Protein AF-A0A528TUM9-F1 (afdb_monomer_lite)

Secondary structure (DSSP, 8-state):
---B---HHHHHHTT-SSSTTPPPS-SEEEEE-TTSSEEEEE-THHHHHHHHTT--HHHHHHHHHHHH--SS-TT-SSSSHHHHHTTT--HHHHHHHHHHHTT-SSGGGTSSHHHH-HHHHHHHH---HHHHH-TT--HHHHTT--HHHHHHHHHHHH--SSSTT-SS--GGGGGGG--SS--TTT------HHHHHHHHHHHGGG-SS-B--EEEPPTT--HHHHHHHHHHHHHTT-S--EEE-

pLDDT: mean 93.59, std 4.79, range [74.0, 98.56]

Radius of gyration: 22.4 Å; chains: 1; bounding box: 52×37×65 Å

Sequence (245 aa):
ATVIAPTGTIGLVMDCDTTGIEPDFALVKFKKLAGGGYFKIINRAVPEALRTLGYSESQIAEIEAYAVGHGNLNQAPGINPSSLKAKGFTDEKIAALNAALKSAFDIKFVFNQWTLGADWVKETLGFTDEQLSDFSFEMLPALGFSKKDIDAANIHVCGAMTLEGAPFLKAEHLPVFDCASPCGKIGKRSLSIQSHILMMAAAQPFISGAISKTINMPNEATVEDAKNAYMLSWKLALKANALYR

Structure (mmCIF, N/CA/C/O backbone):
data_AF-A0A528TUM9-F1
#
_entry.id   AF-A0A528TUM9-F1
#
loop_
_atom_site.group_PDB
_atom_site.id
_atom_site.type_symbol
_atom_site.label_atom_id
_atom_site.label_alt_id
_atom_site.label_comp_id
_atom_site.label_asym_id
_atom_site.label_entity_id
_atom_site.label_seq_id
_atom_site.pdbx_PDB_ins_code
_atom_site.Cartn_x
_atom_site.Cartn_y
_atom_site.Cartn_z
_atom_site.occupancy
_atom_site.B_iso_or_equiv
_atom_site.auth_seq_id
_atom_site.auth_comp_id
_atom_site.auth_asym_id
_atom_site.auth_atom_id
_atom_site.pdbx_PDB_model_num
ATOM 1 N N . ALA A 1 1 ? 15.005 13.896 -32.820 1.00 82.81 1 ALA A N 1
ATOM 2 C CA . ALA A 1 1 ? 15.436 12.897 -31.822 1.00 82.81 1 ALA A CA 1
ATOM 3 C C . ALA A 1 1 ? 14.267 12.598 -30.882 1.00 82.81 1 ALA A C 1
ATOM 5 O O . ALA A 1 1 ? 13.603 13.534 -30.464 1.00 82.81 1 ALA A O 1
ATOM 6 N N . THR A 1 2 ? 13.984 11.327 -30.599 1.00 94.56 2 THR A N 1
ATOM 7 C CA . THR A 1 2 ? 13.023 10.831 -29.595 1.00 94.56 2 THR A CA 1
ATOM 8 C C . THR A 1 2 ? 13.687 10.627 -28.227 1.00 94.56 2 THR A C 1
ATOM 10 O O . THR A 1 2 ? 14.839 10.200 -28.178 1.00 94.56 2 THR A O 1
ATOM 13 N N . VAL A 1 3 ? 12.972 10.912 -27.133 1.00 94.44 3 VAL A N 1
ATOM 14 C CA . VAL A 1 3 ? 13.391 10.714 -25.726 1.00 94.44 3 VAL A CA 1
ATOM 15 C C . VAL A 1 3 ? 12.194 10.251 -24.887 1.00 94.44 3 VAL A C 1
ATOM 17 O O . VAL A 1 3 ? 11.058 10.526 -25.267 1.00 94.44 3 VAL A O 1
ATOM 20 N N . ILE A 1 4 ? 12.436 9.614 -23.736 1.00 94.69 4 ILE A N 1
ATOM 21 C CA . ILE A 1 4 ? 11.416 9.450 -22.682 1.00 94.69 4 ILE A CA 1
ATOM 22 C C . ILE A 1 4 ? 11.779 10.400 -21.543 1.00 94.69 4 ILE A C 1
ATOM 24 O O . ILE A 1 4 ? 12.761 10.176 -20.837 1.00 94.69 4 ILE A O 1
ATOM 28 N N . ALA A 1 5 ? 11.014 11.479 -21.400 1.00 92.38 5 ALA A N 1
ATOM 29 C CA . ALA A 1 5 ? 11.195 12.472 -20.345 1.00 92.38 5 ALA A CA 1
ATOM 30 C C . ALA A 1 5 ? 10.376 12.112 -19.088 1.00 92.38 5 ALA A C 1
ATOM 32 O O . ALA A 1 5 ? 9.415 11.346 -19.195 1.00 92.38 5 ALA A O 1
ATOM 33 N N . PRO A 1 6 ? 10.694 12.690 -17.914 1.00 88.44 6 PRO A N 1
ATOM 34 C CA . PRO A 1 6 ? 9.853 12.553 -16.731 1.00 88.44 6 PRO A CA 1
ATOM 35 C C . PRO A 1 6 ? 8.474 13.158 -16.985 1.00 88.44 6 PRO A C 1
ATOM 37 O O . PRO A 1 6 ? 8.362 14.293 -17.449 1.00 88.44 6 PRO A O 1
ATOM 40 N N . THR A 1 7 ? 7.418 12.431 -16.628 1.00 89.69 7 THR A N 1
ATOM 41 C CA . THR A 1 7 ? 6.035 12.897 -16.800 1.00 89.69 7 THR A CA 1
ATOM 42 C C . THR A 1 7 ? 5.313 13.114 -15.475 1.00 89.69 7 THR A C 1
ATOM 44 O O . THR A 1 7 ? 4.095 13.088 -1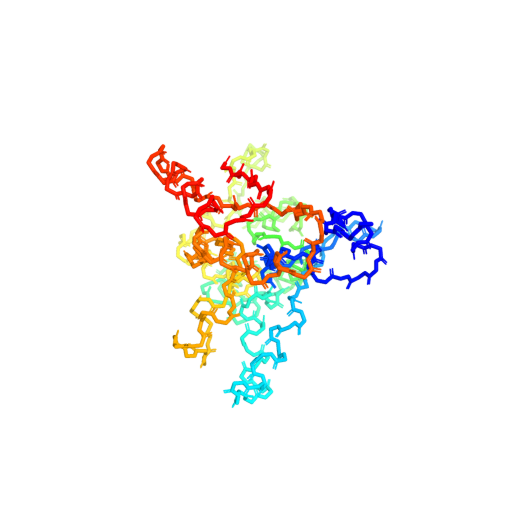5.458 1.00 89.69 7 THR A O 1
ATOM 47 N N . GLY A 1 8 ? 6.018 13.371 -14.367 1.00 83.50 8 GLY A N 1
ATOM 48 C CA . GLY A 1 8 ? 5.413 13.487 -13.027 1.00 83.50 8 GLY A CA 1
ATOM 49 C C . GLY A 1 8 ? 4.145 14.351 -12.978 1.00 83.50 8 GLY A C 1
ATOM 50 O O . GLY A 1 8 ? 3.064 13.854 -12.671 1.00 83.50 8 GLY A O 1
ATOM 51 N N . THR A 1 9 ? 4.251 15.629 -13.352 1.00 82.94 9 THR A N 1
ATOM 52 C CA . THR A 1 9 ? 3.099 16.545 -13.342 1.00 82.94 9 THR A CA 1
ATOM 53 C C . THR A 1 9 ? 2.061 16.194 -14.409 1.00 82.94 9 THR A C 1
ATOM 55 O O . THR A 1 9 ? 0.870 16.200 -14.128 1.00 82.94 9 THR A O 1
ATOM 58 N N . ILE A 1 10 ? 2.489 15.877 -15.636 1.00 87.31 10 ILE A N 1
ATOM 59 C CA . ILE A 1 10 ? 1.563 15.642 -16.758 1.00 87.31 10 ILE A CA 1
ATOM 60 C C . ILE A 1 10 ? 0.803 14.324 -16.584 1.00 87.31 10 ILE A C 1
ATOM 62 O O . ILE A 1 10 ? -0.398 14.292 -16.812 1.00 87.31 10 ILE A O 1
ATOM 66 N N . GLY A 1 11 ? 1.469 13.260 -16.139 1.00 84.31 11 GLY A N 1
ATOM 67 C CA . GLY A 1 11 ? 0.862 11.962 -15.846 1.00 84.31 11 GLY A CA 1
ATOM 68 C C . GLY A 1 11 ? -0.215 12.075 -14.773 1.00 84.31 11 GLY A C 1
ATOM 69 O O . GLY A 1 11 ? -1.290 11.515 -14.945 1.00 84.31 11 GLY A O 1
ATOM 70 N N . LEU A 1 12 ? 0.009 12.896 -13.739 1.00 77.81 12 LEU A N 1
ATOM 71 C CA . LEU A 1 12 ? -1.021 13.209 -12.746 1.00 77.81 12 LEU A CA 1
ATOM 72 C C . LEU A 1 12 ? -2.236 13.916 -13.374 1.00 77.81 12 LEU A C 1
ATOM 74 O O . LEU A 1 12 ? -3.372 13.576 -13.060 1.00 77.81 12 LEU A O 1
ATOM 78 N N . VAL A 1 13 ? -2.010 14.900 -14.254 1.00 83.31 13 VAL A N 1
ATOM 79 C CA . VAL A 1 13 ? -3.094 15.632 -14.943 1.00 83.31 13 VAL A CA 1
ATOM 80 C C . VAL A 1 13 ? -3.870 14.722 -15.902 1.00 83.31 13 VAL A C 1
ATOM 82 O O . VAL A 1 13 ? -5.075 14.892 -16.064 1.00 83.31 13 VAL A O 1
ATOM 85 N N . MET A 1 14 ? -3.190 13.760 -16.524 1.00 88.06 14 MET A N 1
ATOM 86 C CA . MET A 1 14 ? -3.764 12.802 -17.474 1.00 88.06 14 MET A CA 1
ATOM 87 C C . MET A 1 14 ? -4.320 11.535 -16.808 1.00 88.06 14 MET A C 1
ATOM 89 O O . MET A 1 14 ? -4.739 10.628 -17.521 1.00 88.06 14 MET A O 1
ATOM 93 N N . ASP A 1 15 ? -4.322 11.465 -15.472 1.00 81.12 15 ASP A N 1
ATOM 94 C CA . ASP A 1 15 ? -4.779 10.301 -14.695 1.00 81.12 15 ASP A CA 1
ATOM 95 C C . ASP A 1 15 ? -4.062 8.993 -15.094 1.00 81.12 15 ASP A C 1
ATOM 97 O O . ASP A 1 15 ? -4.654 7.917 -15.135 1.00 81.12 15 ASP A O 1
ATOM 101 N N . CYS A 1 16 ? -2.770 9.084 -15.430 1.00 84.00 16 CYS A N 1
ATOM 102 C CA . CYS A 1 16 ? -1.933 7.917 -15.692 1.00 84.00 16 CYS A CA 1
ATOM 103 C C . CYS A 1 16 ? -1.534 7.241 -14.375 1.00 84.00 16 CYS A C 1
ATOM 105 O O . CYS A 1 16 ? -1.087 7.906 -13.438 1.00 84.00 16 CYS A O 1
ATOM 107 N N . ASP A 1 17 ? -1.602 5.908 -14.334 1.00 79.00 17 ASP A N 1
ATOM 108 C CA . ASP A 1 17 ? -1.190 5.138 -13.156 1.00 79.00 17 ASP A CA 1
ATOM 109 C C . ASP A 1 17 ? 0.324 5.221 -12.898 1.00 79.00 17 ASP A C 1
ATOM 111 O O . ASP A 1 17 ? 0.753 5.224 -11.740 1.00 79.00 17 ASP A O 1
ATOM 115 N N . THR A 1 18 ? 1.134 5.334 -13.956 1.00 86.50 18 THR A N 1
ATOM 116 C CA . THR A 1 18 ? 2.598 5.436 -13.884 1.00 86.50 18 THR A CA 1
ATOM 117 C C . THR A 1 18 ? 3.138 6.649 -14.644 1.00 86.50 18 THR A C 1
ATOM 119 O O . THR A 1 18 ? 2.449 7.286 -15.445 1.00 86.50 18 THR A O 1
ATOM 122 N N . THR A 1 19 ? 4.400 6.997 -14.381 1.00 86.19 19 THR A N 1
ATOM 123 C CA . THR A 1 19 ? 5.074 8.157 -14.973 1.00 86.19 19 THR A CA 1
ATOM 124 C C . THR A 1 19 ? 6.146 7.714 -15.971 1.00 86.19 19 THR A C 1
ATOM 126 O O . THR A 1 19 ? 7.239 7.279 -15.620 1.00 86.19 19 THR A O 1
ATOM 129 N N . GLY A 1 20 ? 5.840 7.824 -17.264 1.00 89.06 20 GLY A N 1
ATOM 130 C CA . GLY A 1 20 ? 6.773 7.488 -18.337 1.00 89.06 20 GLY A CA 1
ATOM 131 C C . GLY A 1 20 ? 6.911 5.975 -18.479 1.00 89.06 20 GLY A C 1
ATOM 132 O O . GLY A 1 20 ? 5.948 5.307 -18.830 1.00 89.06 20 GLY A O 1
ATOM 133 N N . ILE A 1 21 ? 8.107 5.444 -18.220 1.00 91.75 21 ILE A N 1
ATOM 134 C CA . ILE A 1 21 ? 8.383 3.995 -18.201 1.00 91.75 21 ILE A CA 1
ATOM 135 C C . ILE A 1 21 ? 8.654 3.496 -16.771 1.00 91.75 21 ILE A C 1
ATOM 137 O O . ILE A 1 21 ? 9.218 2.428 -16.562 1.00 91.75 21 ILE A O 1
ATOM 141 N N . GLU A 1 22 ? 8.309 4.283 -15.753 1.00 91.38 22 GLU A N 1
ATOM 142 C CA . GLU A 1 22 ? 8.400 3.830 -14.367 1.00 91.38 22 GLU A CA 1
ATOM 143 C C . GLU A 1 22 ? 7.396 2.693 -14.100 1.00 91.38 22 GLU A C 1
ATOM 145 O O . GLU A 1 22 ? 6.259 2.764 -14.576 1.00 91.38 22 GLU A O 1
ATOM 150 N N . PRO A 1 23 ? 7.776 1.645 -13.340 1.00 91.19 23 PRO A N 1
ATOM 151 C CA . PRO A 1 23 ? 6.791 0.745 -12.767 1.00 91.19 23 PRO A CA 1
ATOM 152 C C . PRO A 1 23 ? 5.972 1.514 -11.731 1.00 91.19 23 PRO A C 1
ATOM 154 O O . PRO A 1 23 ? 6.387 2.579 -11.260 1.00 91.19 23 PRO A O 1
ATOM 157 N N . ASP A 1 24 ? 4.823 0.968 -11.344 1.00 89.88 24 ASP A N 1
ATOM 158 C CA . ASP A 1 24 ? 4.042 1.619 -10.302 1.00 89.88 24 ASP A CA 1
ATOM 159 C C . ASP A 1 24 ? 4.831 1.677 -8.987 1.00 89.88 24 ASP A C 1
ATOM 161 O O . ASP A 1 24 ? 5.566 0.753 -8.630 1.00 89.88 24 ASP A O 1
ATOM 165 N N . PHE A 1 25 ? 4.689 2.789 -8.278 1.00 87.19 25 PHE A N 1
ATOM 166 C CA . PHE A 1 25 ? 5.344 3.028 -7.005 1.00 87.19 25 PHE A CA 1
ATOM 167 C C . PHE A 1 25 ? 4.635 2.305 -5.858 1.00 87.19 25 PHE A C 1
ATOM 169 O O . PHE A 1 25 ? 5.296 1.840 -4.933 1.00 87.19 25 PHE A O 1
ATOM 176 N N . ALA A 1 26 ? 3.303 2.208 -5.914 1.00 91.06 26 ALA A N 1
ATOM 177 C CA . ALA A 1 26 ? 2.510 1.573 -4.871 1.00 91.06 26 ALA A CA 1
ATOM 178 C C . ALA A 1 26 ? 1.205 0.988 -5.419 1.00 91.06 26 ALA A C 1
ATOM 180 O O . ALA A 1 26 ? 0.539 1.602 -6.252 1.00 91.06 26 ALA A O 1
ATOM 181 N N . LEU A 1 27 ? 0.795 -0.158 -4.871 1.00 94.06 27 LEU A N 1
ATOM 182 C CA . LEU A 1 27 ? -0.477 -0.810 -5.200 1.00 94.06 27 LEU A CA 1
ATOM 183 C C . LEU A 1 27 ? -1.700 -0.020 -4.723 1.00 94.06 27 LEU A C 1
ATOM 185 O O . LEU A 1 27 ? -2.750 -0.078 -5.356 1.00 94.06 27 LEU A O 1
ATOM 189 N N . VAL A 1 28 ? -1.573 0.713 -3.615 1.00 92.94 28 VAL A N 1
ATOM 190 C CA . VAL A 1 28 ? -2.630 1.568 -3.065 1.00 92.94 28 VAL A CA 1
ATOM 191 C C . VAL A 1 28 ? -2.083 2.978 -2.883 1.00 92.94 28 VAL A C 1
ATOM 193 O O . VAL A 1 28 ? -1.046 3.182 -2.252 1.00 92.94 28 VAL A O 1
ATOM 196 N N . LYS A 1 29 ? -2.789 3.960 -3.443 1.00 87.69 29 LYS A N 1
ATOM 197 C CA . LYS A 1 29 ? -2.425 5.381 -3.428 1.00 87.69 29 LYS A CA 1
ATOM 198 C C . LYS A 1 29 ? -3.450 6.180 -2.633 1.00 87.69 29 LYS A C 1
ATOM 200 O O . LYS A 1 29 ? -4.633 5.844 -2.599 1.00 87.69 29 LYS A O 1
ATOM 205 N N . PHE A 1 30 ? -2.998 7.274 -2.028 1.00 86.19 30 PHE A N 1
ATOM 206 C CA . PHE A 1 30 ? -3.854 8.179 -1.266 1.00 86.19 30 PHE A CA 1
ATOM 207 C C . PHE A 1 30 ? -4.113 9.458 -2.050 1.00 86.19 30 PHE A C 1
ATOM 209 O O . PHE A 1 30 ? -3.184 10.169 -2.430 1.00 86.19 30 PHE A O 1
ATOM 216 N N . LYS A 1 31 ? -5.389 9.784 -2.245 1.00 82.88 31 LYS A N 1
ATOM 217 C CA . LYS A 1 31 ? -5.824 11.032 -2.867 1.00 82.88 31 LYS A CA 1
ATOM 218 C C . LYS A 1 31 ? -6.385 11.961 -1.801 1.00 82.88 31 LYS A C 1
ATOM 220 O O . LYS A 1 31 ? -7.345 11.615 -1.116 1.00 82.88 31 LYS A O 1
ATOM 225 N N . LYS A 1 32 ? -5.782 13.142 -1.656 1.00 82.19 32 LYS A N 1
ATOM 226 C CA . LYS A 1 32 ? -6.293 14.193 -0.771 1.00 82.19 32 LYS A CA 1
ATOM 227 C C . LYS A 1 32 ? -7.550 14.810 -1.386 1.00 82.19 32 LYS A C 1
ATOM 229 O O . LYS A 1 32 ? -7.549 15.160 -2.565 1.00 82.19 32 LYS A O 1
ATOM 234 N N . LEU A 1 33 ? -8.610 14.942 -0.597 1.00 78.94 33 LEU A N 1
ATOM 235 C CA . LEU A 1 33 ? -9.868 15.544 -1.041 1.00 78.94 33 LEU A CA 1
ATOM 236 C C . LEU A 1 33 ? -9.848 17.064 -0.822 1.00 78.94 33 LEU A C 1
ATOM 238 O O . LEU A 1 33 ? -9.231 17.556 0.125 1.00 78.94 33 LEU A O 1
ATOM 242 N N . ALA A 1 34 ? -10.551 17.816 -1.678 1.00 79.12 34 ALA A N 1
ATOM 243 C CA . ALA A 1 34 ? -10.620 19.281 -1.595 1.00 79.12 34 ALA A CA 1
ATOM 244 C C . ALA A 1 34 ? -11.222 19.783 -0.266 1.00 79.12 34 ALA A C 1
ATOM 246 O O . ALA A 1 34 ? -10.829 20.835 0.225 1.00 79.12 34 ALA A O 1
ATOM 247 N N . GLY A 1 35 ? -12.127 19.005 0.341 1.00 74.00 35 GLY A N 1
ATOM 248 C CA . GLY A 1 35 ? -12.730 19.286 1.650 1.00 74.00 35 GLY A CA 1
ATOM 249 C C . GLY A 1 35 ? -11.921 18.794 2.857 1.00 74.00 35 GLY A C 1
ATOM 250 O O . GLY A 1 35 ? -12.426 18.831 3.973 1.00 74.00 35 GLY A O 1
ATOM 251 N N . GLY A 1 36 ? -10.690 18.316 2.649 1.00 75.38 36 GLY A N 1
ATOM 252 C CA . GLY A 1 36 ? -9.899 17.649 3.683 1.00 75.38 36 GLY A CA 1
ATOM 253 C C . GLY A 1 36 ? -10.140 16.137 3.737 1.00 75.38 36 GLY A C 1
ATOM 254 O O . GLY A 1 36 ? -11.100 15.613 3.177 1.00 75.38 36 GLY A O 1
ATOM 255 N N . GLY A 1 37 ? -9.219 15.423 4.385 1.00 75.06 37 GLY A N 1
ATOM 256 C CA . GLY A 1 37 ? -9.204 13.959 4.412 1.00 75.06 37 GLY A CA 1
ATOM 257 C C . GLY A 1 37 ? -8.563 13.320 3.176 1.00 75.06 37 GLY A C 1
ATOM 258 O O . GLY A 1 37 ? -8.118 13.997 2.241 1.00 75.06 37 GLY A O 1
ATOM 259 N N . TYR A 1 38 ? -8.493 11.992 3.203 1.00 79.88 38 TYR A N 1
ATOM 260 C CA . TYR A 1 38 ? -7.848 11.175 2.180 1.00 79.88 38 TYR A CA 1
ATOM 261 C C . TYR A 1 38 ? -8.757 10.030 1.752 1.00 79.88 38 TYR A C 1
ATOM 263 O O . TYR A 1 38 ? -9.537 9.513 2.550 1.00 79.88 38 TYR A O 1
ATOM 271 N N . PHE A 1 39 ? -8.618 9.626 0.495 1.00 81.69 39 PHE A N 1
ATOM 272 C CA . PHE A 1 39 ? -9.280 8.466 -0.081 1.00 81.69 39 PHE A CA 1
ATOM 273 C C . PHE A 1 39 ? -8.235 7.493 -0.630 1.00 81.69 39 PHE A C 1
ATOM 275 O O . PHE A 1 39 ? -7.273 7.920 -1.273 1.00 81.69 39 PHE A O 1
ATOM 282 N N . LYS A 1 40 ? -8.415 6.199 -0.363 1.00 87.56 40 LYS A N 1
ATOM 283 C CA . LYS A 1 40 ? -7.529 5.133 -0.841 1.00 87.56 40 LYS A CA 1
ATOM 284 C C . LYS A 1 40 ? -8.008 4.625 -2.194 1.00 87.56 40 LYS A C 1
ATOM 286 O O . LYS A 1 40 ? -9.185 4.330 -2.356 1.00 87.56 40 LYS A O 1
ATOM 291 N N . ILE A 1 41 ? -7.091 4.516 -3.145 1.00 86.44 41 ILE A N 1
ATOM 292 C CA . ILE A 1 41 ? -7.358 4.046 -4.503 1.00 86.44 41 ILE A CA 1
ATOM 293 C C . ILE A 1 41 ? -6.393 2.904 -4.788 1.00 86.44 41 ILE A C 1
ATOM 295 O O . ILE A 1 41 ? -5.180 3.099 -4.701 1.00 86.44 41 ILE A O 1
ATOM 299 N N . ILE A 1 42 ? -6.922 1.724 -5.109 1.00 90.94 42 ILE A N 1
ATOM 300 C CA . ILE A 1 42 ? -6.099 0.633 -5.628 1.00 90.94 42 ILE A CA 1
ATOM 301 C C . ILE A 1 42 ? -5.721 0.922 -7.082 1.00 90.94 42 ILE A C 1
ATOM 303 O O . ILE A 1 42 ? -6.514 1.492 -7.833 1.00 90.94 42 ILE A O 1
ATOM 307 N N . ASN A 1 43 ? -4.513 0.533 -7.479 1.00 90.50 43 ASN A N 1
ATOM 308 C CA . ASN A 1 43 ? -4.091 0.552 -8.872 1.00 90.50 43 ASN A CA 1
ATOM 309 C C . ASN A 1 43 ? -5.110 -0.226 -9.727 1.00 90.50 43 ASN A C 1
ATOM 311 O O . ASN A 1 43 ? -5.417 -1.387 -9.454 1.00 90.50 43 ASN A O 1
ATOM 315 N N . ARG A 1 44 ? -5.622 0.425 -10.777 1.00 89.06 44 ARG A N 1
ATOM 316 C CA . ARG A 1 44 ? -6.691 -0.096 -11.641 1.00 89.06 44 ARG A CA 1
ATOM 317 C C . ARG A 1 44 ? -6.266 -1.324 -12.448 1.00 89.06 44 ARG A C 1
ATOM 319 O O . ARG A 1 44 ? -7.112 -2.143 -12.792 1.00 89.06 44 ARG A O 1
ATOM 326 N N . ALA A 1 45 ? -4.968 -1.495 -12.683 1.00 91.44 45 ALA A N 1
ATOM 327 C CA . ALA A 1 45 ? -4.409 -2.685 -13.307 1.00 91.44 45 ALA A CA 1
ATOM 328 C C . ALA A 1 45 ? -4.508 -3.929 -12.408 1.00 91.44 45 ALA A C 1
ATOM 330 O O . ALA A 1 45 ? -4.464 -5.041 -12.926 1.00 91.44 45 ALA A O 1
ATOM 331 N N . VAL A 1 46 ? -4.673 -3.782 -11.084 1.00 95.31 46 VAL A N 1
ATOM 332 C CA . VAL A 1 46 ? -4.791 -4.929 -10.167 1.00 95.31 46 VAL A CA 1
ATOM 333 C C . VAL A 1 46 ? -6.006 -5.803 -10.503 1.00 95.31 46 VAL A C 1
ATOM 335 O O . VAL A 1 46 ? -5.795 -6.977 -10.821 1.00 95.31 46 VAL A O 1
ATOM 338 N N . PRO A 1 47 ? -7.255 -5.294 -10.508 1.00 96.06 47 PRO A N 1
ATOM 339 C CA . PRO A 1 47 ? -8.407 -6.108 -10.894 1.00 96.06 47 PRO A CA 1
ATOM 340 C C . PRO A 1 47 ? -8.303 -6.666 -12.312 1.00 96.06 47 PRO A C 1
ATOM 342 O O . PRO A 1 47 ? -8.702 -7.802 -12.556 1.00 96.06 47 PRO A O 1
ATOM 345 N N . GLU A 1 48 ? -7.765 -5.898 -13.259 1.00 95.94 48 GLU A N 1
ATOM 346 C CA . GLU A 1 48 ? -7.620 -6.345 -14.650 1.00 95.94 48 GLU A CA 1
ATOM 347 C C . GLU A 1 48 ? -6.630 -7.509 -14.784 1.00 95.94 48 GLU A C 1
ATOM 349 O O . GLU A 1 48 ? -6.918 -8.507 -15.455 1.00 95.94 48 GLU A O 1
ATOM 354 N N . ALA A 1 49 ? -5.492 -7.424 -14.096 1.00 97.00 49 ALA A N 1
ATOM 355 C CA . ALA A 1 49 ? -4.515 -8.499 -14.034 1.00 97.00 49 ALA A CA 1
ATOM 356 C C . ALA A 1 49 ? -5.093 -9.729 -13.323 1.00 97.00 49 ALA A C 1
ATOM 358 O O . ALA A 1 49 ? -4.937 -10.842 -13.817 1.00 97.00 49 ALA A O 1
ATOM 359 N N . LEU A 1 50 ? -5.827 -9.558 -12.218 1.00 98.25 50 LEU A N 1
ATOM 360 C CA . LEU A 1 50 ? -6.478 -10.675 -11.526 1.00 98.25 50 LEU A CA 1
ATOM 361 C C . LEU A 1 50 ? -7.532 -11.370 -12.404 1.00 98.25 50 LEU A C 1
ATOM 363 O O . LEU A 1 50 ? -7.545 -12.600 -12.472 1.00 98.25 50 LEU A O 1
ATOM 367 N N . ARG A 1 51 ? -8.360 -10.619 -13.142 1.00 98.19 51 ARG A N 1
ATOM 368 C CA . ARG A 1 51 ? -9.289 -11.201 -14.130 1.00 98.19 51 ARG A CA 1
ATOM 369 C C . ARG A 1 51 ? -8.541 -12.011 -15.187 1.00 98.19 51 ARG A C 1
ATOM 371 O O . ARG A 1 51 ? -8.930 -13.135 -15.491 1.00 98.19 51 ARG A O 1
ATOM 378 N N . THR A 1 52 ? -7.433 -11.473 -15.699 1.00 98.25 52 THR A N 1
ATOM 379 C CA . THR A 1 52 ? -6.581 -12.154 -16.692 1.00 98.25 52 THR A CA 1
ATOM 380 C C . THR A 1 52 ? -5.962 -13.441 -16.137 1.00 98.25 52 THR A C 1
ATOM 382 O O . THR A 1 52 ? -5.839 -14.433 -16.852 1.00 98.25 52 THR A O 1
ATOM 385 N N . LEU A 1 53 ? -5.622 -13.453 -14.848 1.00 98.12 53 LEU A N 1
ATOM 386 C CA . LEU A 1 53 ? -5.088 -14.613 -14.129 1.00 98.12 53 LEU A CA 1
ATOM 387 C C . LEU A 1 53 ? -6.170 -15.629 -13.706 1.00 98.12 53 LEU A C 1
ATOM 389 O O . LEU A 1 53 ? -5.841 -16.651 -13.100 1.00 98.12 53 LEU A O 1
ATOM 393 N N . GLY A 1 54 ? -7.444 -15.372 -14.025 1.00 98.25 54 GLY A N 1
ATOM 394 C CA . GLY A 1 54 ? -8.555 -16.307 -13.838 1.00 98.25 54 GLY A CA 1
ATOM 395 C C . GLY A 1 54 ? -9.228 -16.270 -12.463 1.00 98.25 54 GLY A C 1
ATOM 396 O O . GLY A 1 54 ? -9.906 -17.234 -12.106 1.00 98.25 54 GLY A O 1
ATOM 397 N N . TYR A 1 55 ? -9.051 -15.202 -11.682 1.00 98.56 55 TYR A N 1
ATOM 398 C CA . TYR A 1 55 ? -9.778 -15.024 -10.419 1.00 98.56 55 TYR A CA 1
ATOM 399 C C . TYR A 1 55 ? -11.233 -14.598 -10.666 1.00 98.56 55 TYR A C 1
ATOM 401 O O . TYR A 1 55 ? -11.516 -13.840 -11.593 1.00 98.56 55 TYR A O 1
ATOM 409 N N . SER A 1 56 ? -12.162 -15.070 -9.829 1.00 98.56 56 SER A N 1
ATOM 410 C CA . SER A 1 56 ? -13.565 -14.635 -9.882 1.00 98.56 56 SER A CA 1
ATOM 411 C C . SER A 1 56 ? -13.741 -13.227 -9.308 1.00 98.56 56 SER A C 1
ATOM 413 O O . SER A 1 56 ? -12.969 -12.802 -8.452 1.00 98.56 56 SER A O 1
ATOM 415 N N . GLU A 1 57 ? -14.817 -12.530 -9.683 1.00 98.00 57 GLU A N 1
ATOM 416 C CA . GLU A 1 57 ? -15.134 -11.195 -9.140 1.00 98.00 57 GLU A CA 1
ATOM 417 C C . GLU A 1 57 ? -15.227 -11.180 -7.606 1.00 98.00 57 GLU A C 1
ATOM 419 O O . GLU A 1 57 ? -14.799 -10.226 -6.964 1.00 98.00 57 GLU A O 1
ATOM 424 N N . SER A 1 58 ? -15.715 -12.265 -6.992 1.00 98.12 58 SER A N 1
ATOM 425 C CA . SER A 1 58 ? -15.743 -12.390 -5.531 1.00 98.12 58 SER A CA 1
ATOM 426 C C . SER A 1 58 ? -14.341 -12.488 -4.925 1.00 98.12 58 SER A C 1
ATOM 428 O O . SER A 1 58 ? -14.084 -11.897 -3.885 1.00 98.12 58 SER A O 1
ATOM 430 N N . GLN A 1 59 ? -13.420 -13.218 -5.563 1.00 98.38 59 GLN A N 1
ATOM 431 C CA . GLN A 1 59 ? -12.030 -13.305 -5.106 1.00 98.38 59 GLN A CA 1
ATOM 432 C C . GLN A 1 59 ? -11.314 -11.969 -5.292 1.00 98.38 59 GLN A C 1
ATOM 434 O O . GLN A 1 59 ? -10.577 -11.549 -4.407 1.00 98.38 59 GLN A O 1
ATOM 439 N N . ILE A 1 60 ? -11.554 -11.296 -6.419 1.00 98.25 60 ILE A N 1
ATOM 440 C CA . ILE A 1 60 ? -10.995 -9.974 -6.711 1.00 98.25 60 ILE A CA 1
ATOM 441 C C . ILE A 1 60 ? -11.448 -8.971 -5.653 1.00 98.25 60 ILE A C 1
ATOM 443 O O . ILE A 1 60 ? -10.599 -8.313 -5.065 1.00 98.25 60 ILE A O 1
ATOM 447 N N . ALA A 1 61 ? -12.745 -8.915 -5.345 1.00 96.75 61 ALA A N 1
ATOM 448 C CA . ALA A 1 61 ? -13.277 -8.018 -4.322 1.00 96.75 61 ALA A CA 1
ATOM 449 C C . ALA A 1 61 ? -12.623 -8.242 -2.945 1.00 96.75 61 ALA A C 1
ATOM 451 O O . ALA A 1 61 ? -12.281 -7.280 -2.263 1.00 96.75 61 ALA A O 1
ATOM 452 N N . GLU A 1 62 ? -12.390 -9.496 -2.554 1.00 96.69 62 GLU A N 1
ATOM 453 C CA . GLU A 1 62 ? -11.722 -9.833 -1.289 1.00 96.69 62 GLU A CA 1
ATOM 454 C C . GL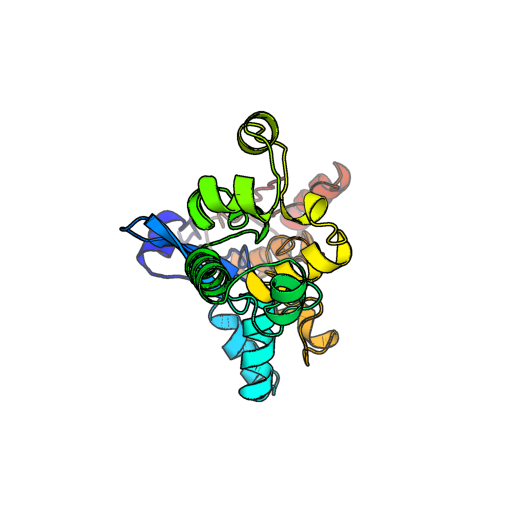U A 1 62 ? -10.225 -9.466 -1.295 1.00 96.69 62 GLU A C 1
ATOM 456 O O . GLU A 1 62 ? -9.695 -8.977 -0.296 1.00 96.69 62 GLU A O 1
ATOM 461 N N . ILE A 1 63 ? -9.536 -9.643 -2.428 1.00 97.75 63 ILE A N 1
ATOM 462 C CA . ILE A 1 63 ? -8.137 -9.221 -2.608 1.00 97.75 63 ILE A CA 1
ATOM 463 C C . ILE A 1 63 ? -8.024 -7.688 -2.566 1.00 97.75 63 ILE A C 1
ATOM 465 O O . ILE A 1 63 ? -7.129 -7.146 -1.914 1.00 97.75 63 ILE A O 1
ATOM 469 N N . GLU A 1 64 ? -8.943 -6.974 -3.217 1.00 96.88 64 GLU A N 1
ATOM 470 C CA . GLU A 1 64 ? -9.008 -5.513 -3.182 1.00 96.88 64 GLU A CA 1
ATOM 471 C C . GLU A 1 64 ? -9.302 -4.997 -1.774 1.00 96.88 64 GLU A C 1
ATOM 473 O O . GLU A 1 64 ? -8.600 -4.111 -1.283 1.00 96.88 64 GLU A O 1
ATOM 478 N N . ALA A 1 65 ? -10.294 -5.578 -1.094 1.00 95.38 65 ALA A N 1
ATOM 479 C CA . ALA A 1 65 ? -10.647 -5.220 0.275 1.00 95.38 65 ALA A CA 1
ATOM 480 C C . ALA A 1 65 ? -9.492 -5.482 1.250 1.00 95.38 65 ALA A C 1
ATOM 482 O O . ALA A 1 65 ? -9.283 -4.699 2.175 1.00 95.38 65 ALA A O 1
ATOM 483 N N . TYR A 1 66 ? -8.691 -6.527 1.025 1.00 96.38 66 TYR A N 1
ATOM 484 C CA . TYR A 1 66 ? -7.468 -6.762 1.789 1.00 96.38 66 TYR A CA 1
ATOM 485 C C . TYR A 1 66 ? -6.435 -5.643 1.592 1.00 96.38 66 TYR A C 1
ATOM 487 O O . TYR A 1 66 ? -5.865 -5.139 2.563 1.00 96.38 66 TYR A O 1
ATOM 495 N N . ALA A 1 67 ? -6.205 -5.221 0.347 1.00 96.44 67 ALA A N 1
ATOM 496 C CA . ALA A 1 67 ? -5.224 -4.188 0.026 1.00 96.44 67 ALA A CA 1
ATOM 497 C C . ALA A 1 67 ? -5.660 -2.801 0.525 1.00 96.44 67 ALA A C 1
ATOM 499 O O . ALA A 1 67 ? -4.884 -2.094 1.171 1.00 96.44 67 ALA A O 1
ATOM 500 N N . VAL A 1 68 ? -6.906 -2.423 0.231 1.00 95.31 68 VAL A N 1
ATOM 501 C CA . VAL A 1 68 ? -7.482 -1.093 0.484 1.00 95.31 68 VAL A CA 1
ATOM 502 C C . VAL A 1 68 ? -8.021 -0.961 1.906 1.00 95.31 68 VAL A C 1
ATOM 504 O O . VAL A 1 68 ? -7.992 0.132 2.471 1.00 95.31 68 VAL A O 1
ATOM 507 N N . GLY A 1 69 ? -8.484 -2.050 2.512 1.00 95.19 69 GLY A N 1
ATOM 508 C CA . GLY A 1 69 ? -9.154 -2.065 3.807 1.00 95.19 69 GLY A CA 1
ATOM 509 C C . GLY A 1 69 ? -10.652 -1.774 3.716 1.00 95.19 69 GLY A C 1
ATOM 510 O O . GLY A 1 69 ? -11.129 -1.081 2.818 1.00 95.19 69 GLY A O 1
ATOM 511 N N . HIS A 1 70 ? -11.397 -2.265 4.703 1.00 94.31 70 HIS A N 1
ATOM 512 C CA . HIS A 1 70 ? -12.859 -2.182 4.771 1.00 94.31 70 HIS A CA 1
ATOM 513 C C . HIS A 1 70 ? -13.364 -0.808 5.246 1.00 94.31 70 HIS A C 1
ATOM 515 O O . HIS A 1 70 ? -14.555 -0.502 5.150 1.00 94.31 70 HIS A O 1
ATOM 521 N N . GLY A 1 71 ? -12.479 0.027 5.804 1.00 93.75 71 GLY A N 1
ATOM 522 C CA . GLY A 1 71 ? -12.803 1.374 6.286 1.00 93.75 71 GLY A CA 1
ATOM 523 C C . GLY A 1 71 ? -13.710 1.414 7.519 1.00 93.75 71 GLY A C 1
ATOM 524 O O . GLY A 1 71 ? -14.233 2.475 7.851 1.00 93.75 71 GLY A O 1
ATOM 525 N N . ASN A 1 72 ? -13.929 0.278 8.184 1.00 95.25 72 ASN A N 1
ATOM 526 C CA . ASN A 1 72 ? -14.739 0.162 9.392 1.00 95.25 72 ASN A CA 1
ATOM 527 C C . ASN A 1 72 ? -14.304 -1.056 10.228 1.00 95.25 72 ASN A C 1
ATOM 529 O O . ASN A 1 72 ? -13.652 -1.959 9.713 1.00 95.25 72 ASN A O 1
ATOM 533 N N . LEU A 1 73 ? -14.669 -1.071 11.511 1.00 96.69 73 LEU A N 1
ATOM 534 C CA . LEU A 1 73 ? -14.295 -2.104 12.490 1.00 96.69 73 LEU A CA 1
ATOM 535 C C . LEU A 1 73 ? -15.185 -3.356 12.440 1.00 96.69 73 LEU A C 1
ATOM 537 O O . LEU A 1 73 ? -14.994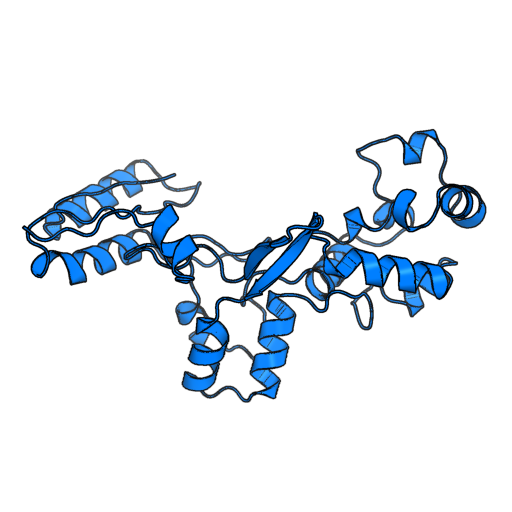 -4.279 13.236 1.00 96.69 73 LEU A O 1
ATOM 541 N N . ASN A 1 74 ? -16.198 -3.404 11.574 1.00 94.81 74 ASN A N 1
ATOM 542 C CA . ASN A 1 74 ? -17.106 -4.544 11.541 1.00 94.81 74 ASN A CA 1
ATOM 543 C C . ASN A 1 74 ? -16.344 -5.770 11.043 1.00 94.81 74 ASN A C 1
ATOM 545 O O . ASN A 1 74 ? -15.703 -5.712 10.007 1.00 94.81 74 ASN A O 1
ATOM 549 N N . GLN A 1 75 ? -16.438 -6.884 11.770 1.00 94.31 75 GLN A N 1
ATOM 550 C CA . GLN A 1 75 ? -15.680 -8.113 11.485 1.00 94.31 75 GLN A CA 1
ATOM 551 C C . GLN A 1 75 ? -14.149 -7.971 11.585 1.00 94.31 75 GLN A C 1
ATOM 553 O O . GLN A 1 75 ? -13.428 -8.918 11.268 1.00 94.31 75 GLN A O 1
ATOM 558 N N . ALA A 1 76 ? -13.633 -6.845 12.085 1.00 96.44 76 ALA A N 1
ATOM 559 C CA . ALA A 1 76 ? -12.204 -6.694 12.305 1.00 96.44 76 ALA A CA 1
ATOM 560 C C . ALA A 1 76 ? -11.702 -7.690 13.382 1.00 96.44 76 ALA A C 1
ATOM 562 O O . ALA A 1 76 ? -12.332 -7.861 14.437 1.00 96.44 76 ALA A O 1
ATOM 563 N N . PRO A 1 77 ? -10.567 -8.376 13.157 1.00 95.44 77 PRO A N 1
ATOM 564 C CA . PRO A 1 77 ? -10.005 -9.285 14.150 1.00 95.44 77 PRO A CA 1
ATOM 565 C C . PRO A 1 77 ? -9.563 -8.537 15.413 1.00 95.44 77 PRO A C 1
ATOM 567 O O . PRO A 1 77 ? -8.900 -7.507 15.330 1.00 95.44 77 PRO A O 1
ATOM 570 N N . GLY A 1 78 ? -9.910 -9.064 16.590 1.00 95.88 78 GLY A N 1
ATOM 571 C CA . GLY A 1 78 ? -9.499 -8.526 17.895 1.00 95.88 78 GLY A CA 1
ATOM 572 C C . GLY A 1 78 ? -10.238 -7.249 18.326 1.00 95.88 78 GLY A C 1
ATOM 573 O O . GLY A 1 78 ? -10.821 -7.214 19.412 1.00 95.88 78 GLY A O 1
ATOM 574 N N . ILE A 1 79 ? -10.275 -6.219 17.478 1.00 97.44 79 ILE A N 1
ATOM 575 C CA . ILE A 1 79 ? -10.917 -4.923 17.761 1.00 97.44 79 ILE A CA 1
ATOM 576 C C . ILE A 1 79 ? -12.131 -4.747 16.850 1.00 97.44 79 ILE A C 1
ATOM 578 O O . ILE A 1 79 ? -11.990 -4.357 15.700 1.00 97.44 79 ILE A O 1
ATOM 582 N N . ASN A 1 80 ? -13.326 -5.020 17.369 1.00 97.69 80 ASN A N 1
ATOM 583 C CA . ASN A 1 80 ? -14.592 -4.956 16.637 1.00 97.69 80 ASN A CA 1
ATOM 584 C C . ASN A 1 80 ? -15.727 -4.476 17.555 1.00 97.69 80 ASN A C 1
ATOM 586 O O . ASN A 1 80 ? -15.503 -4.310 18.757 1.00 97.69 80 ASN A O 1
ATOM 590 N N . PRO A 1 81 ? -16.956 -4.257 17.042 1.00 97.81 81 PRO A N 1
ATOM 591 C CA . PRO A 1 81 ? -18.052 -3.765 17.868 1.00 97.81 81 PRO A CA 1
ATOM 592 C C . PRO A 1 81 ? -18.299 -4.595 19.133 1.00 97.81 81 PRO A C 1
ATOM 594 O O . PRO A 1 81 ? -18.548 -4.023 20.189 1.00 97.81 81 PRO A O 1
ATOM 597 N N . SER A 1 82 ? -18.179 -5.923 19.068 1.00 97.38 82 SER A N 1
ATOM 598 C CA . SER A 1 82 ? -18.392 -6.788 20.233 1.00 97.38 82 SER A CA 1
ATOM 599 C C . SER A 1 82 ? -17.304 -6.613 21.295 1.00 97.38 82 SER A C 1
ATOM 601 O O . SER A 1 82 ? -17.627 -6.455 22.473 1.00 97.38 82 SER A O 1
ATOM 603 N N . SER A 1 83 ? -16.023 -6.591 20.904 1.00 97.44 83 SER A N 1
ATOM 604 C CA . SER A 1 83 ? -14.920 -6.404 21.860 1.00 97.44 83 SER A CA 1
ATOM 605 C C . SER A 1 83 ? -14.841 -4.979 22.416 1.00 97.44 83 SER A C 1
ATOM 607 O O . SER A 1 83 ? -14.462 -4.797 23.572 1.00 97.44 83 SER A O 1
ATOM 609 N N . LEU A 1 84 ? -15.259 -3.973 21.644 1.00 97.12 84 LEU A N 1
ATOM 610 C CA . LEU A 1 84 ? -15.374 -2.588 22.106 1.00 97.12 84 LEU A CA 1
ATOM 611 C C . LEU A 1 84 ? -16.545 -2.401 23.079 1.00 97.12 84 LEU A C 1
ATOM 613 O O . LEU A 1 84 ? -16.372 -1.763 24.117 1.00 97.12 84 LEU A O 1
ATOM 617 N N . LYS A 1 85 ? -17.710 -3.005 22.813 1.00 96.94 85 LYS A N 1
ATOM 618 C CA . LYS A 1 85 ? -18.853 -2.988 23.747 1.00 96.94 85 LYS A CA 1
ATOM 619 C C . LYS A 1 85 ? -18.507 -3.610 25.096 1.00 96.94 85 LYS A C 1
ATOM 621 O O . LYS A 1 85 ? -18.877 -3.065 26.130 1.00 96.94 85 LYS A O 1
ATOM 626 N N . ALA A 1 86 ? -17.726 -4.692 25.102 1.00 95.75 86 ALA A N 1
ATOM 627 C CA . ALA A 1 86 ? -17.210 -5.291 26.334 1.00 95.75 86 ALA A CA 1
ATOM 628 C C . ALA A 1 86 ? -16.303 -4.342 27.150 1.00 95.75 86 ALA A C 1
ATOM 630 O O . ALA A 1 86 ? -16.092 -4.571 28.337 1.00 95.75 86 ALA A O 1
ATOM 631 N N . LYS A 1 87 ? -15.786 -3.271 26.530 1.00 94.38 87 LYS A N 1
ATOM 632 C CA . LYS A 1 87 ? -15.006 -2.196 27.167 1.00 94.38 87 LYS A CA 1
ATOM 633 C C . LYS A 1 87 ? -15.808 -0.903 27.377 1.00 94.38 87 LYS A C 1
ATOM 635 O O . LYS A 1 87 ? -15.216 0.142 27.611 1.00 94.38 87 LYS A O 1
ATOM 640 N N . GLY A 1 88 ? -17.136 -0.958 27.274 1.00 93.75 88 GLY A N 1
ATOM 641 C CA . GLY A 1 88 ? -18.022 0.174 27.563 1.00 93.75 88 GLY A CA 1
ATOM 642 C C . GLY A 1 88 ? -18.306 1.110 26.385 1.00 93.75 88 GLY A C 1
ATOM 643 O O . GLY A 1 88 ? -19.002 2.106 26.568 1.00 93.75 88 GLY A O 1
ATOM 644 N N . PHE A 1 89 ? -17.826 0.814 25.171 1.00 96.81 89 PHE A N 1
ATOM 645 C CA . PHE A 1 89 ? -18.163 1.622 23.995 1.00 96.81 89 PHE A CA 1
ATOM 646 C C . PHE A 1 89 ? -19.640 1.459 23.626 1.00 96.81 89 PHE A C 1
ATOM 648 O O . PHE A 1 89 ? -20.134 0.342 23.458 1.00 96.81 89 PHE A O 1
ATOM 655 N N . THR A 1 90 ? -20.332 2.581 23.440 1.00 96.81 90 THR A N 1
ATOM 656 C CA . THR A 1 90 ? -21.715 2.600 22.951 1.00 96.81 90 THR A CA 1
ATOM 657 C C . THR A 1 90 ? -21.764 2.469 21.427 1.00 96.81 90 THR A C 1
ATOM 659 O O . THR A 1 90 ? -20.774 2.717 20.731 1.00 96.81 90 THR A O 1
ATOM 662 N N . ASP A 1 91 ? -22.934 2.120 20.884 1.00 97.06 91 ASP A N 1
ATOM 663 C CA . ASP A 1 91 ? -23.154 2.080 19.431 1.00 97.06 91 ASP A CA 1
ATOM 664 C C . ASP A 1 91 ? -22.882 3.435 18.761 1.00 97.06 91 ASP A C 1
ATOM 666 O O . ASP A 1 91 ? -22.332 3.485 17.662 1.00 97.06 91 ASP A O 1
ATOM 670 N N . GLU A 1 92 ? -23.177 4.536 19.455 1.00 97.31 92 GLU A N 1
ATOM 671 C CA . GLU A 1 92 ? -22.880 5.894 18.996 1.00 97.31 92 GLU A CA 1
ATOM 672 C C . GLU A 1 92 ? -21.369 6.125 18.834 1.00 97.31 92 GLU A C 1
ATOM 674 O O . GLU A 1 92 ? -20.922 6.621 17.799 1.00 97.31 92 GLU A O 1
ATOM 679 N N . LYS A 1 93 ? -20.554 5.710 19.815 1.00 96.75 93 LYS A N 1
ATOM 680 C CA . LYS A 1 93 ? -19.090 5.856 19.740 1.00 96.75 93 LYS A CA 1
ATOM 681 C C . LYS A 1 93 ? -18.482 4.965 18.665 1.00 96.75 93 LYS A C 1
ATOM 683 O O . LYS A 1 93 ? -17.583 5.395 17.948 1.00 96.75 93 LYS A O 1
ATOM 688 N N . ILE A 1 94 ? -18.999 3.749 18.501 1.00 97.25 94 ILE A N 1
ATOM 689 C CA . ILE A 1 94 ? -18.570 2.846 17.425 1.00 97.25 94 ILE A CA 1
ATOM 690 C C . ILE A 1 94 ? -18.927 3.435 16.053 1.00 97.25 94 ILE A C 1
ATOM 692 O O . ILE A 1 94 ? -18.111 3.380 15.132 1.00 97.25 94 ILE A O 1
ATOM 696 N N . ALA A 1 95 ? -20.105 4.046 15.910 1.00 97.19 95 ALA A N 1
ATOM 697 C CA . ALA A 1 95 ? -20.494 4.735 14.684 1.00 97.19 95 ALA A CA 1
ATOM 698 C C . ALA A 1 95 ? -19.580 5.936 14.384 1.00 97.19 95 ALA A C 1
ATOM 700 O O . ALA A 1 95 ? -19.147 6.092 13.241 1.00 97.19 95 ALA A O 1
ATOM 701 N N . ALA A 1 96 ? -19.225 6.732 15.399 1.00 96.44 96 ALA A N 1
ATOM 702 C CA . ALA A 1 96 ? -18.279 7.841 15.263 1.00 96.44 96 ALA A CA 1
ATOM 703 C C . ALA A 1 96 ? -16.884 7.362 14.816 1.00 96.44 96 ALA A C 1
ATOM 705 O O . ALA A 1 96 ? -16.315 7.914 13.872 1.00 96.44 96 ALA A O 1
ATOM 706 N N . LEU A 1 97 ? -16.370 6.281 15.418 1.00 96.75 97 LEU A N 1
ATOM 707 C CA . LEU A 1 97 ? -15.114 5.651 14.995 1.00 96.75 97 LEU A CA 1
ATOM 708 C C . LEU A 1 97 ? -15.189 5.187 13.536 1.00 96.75 97 LEU A C 1
ATOM 710 O O . LEU A 1 97 ? -14.333 5.545 12.732 1.00 96.75 97 LEU A O 1
ATOM 714 N N . ASN A 1 98 ? -16.234 4.446 13.160 1.00 96.19 98 ASN A N 1
ATOM 715 C CA . ASN A 1 98 ? -16.424 3.971 11.786 1.00 96.19 98 ASN A CA 1
ATOM 716 C C . ASN A 1 98 ? -16.545 5.117 10.768 1.00 96.19 98 ASN A C 1
ATOM 718 O O . ASN A 1 98 ? -16.113 4.968 9.626 1.00 96.19 98 ASN A O 1
ATOM 722 N N . ALA A 1 99 ? -17.105 6.265 11.154 1.00 93.94 99 ALA A N 1
ATOM 723 C CA . ALA A 1 99 ? -17.137 7.445 10.296 1.00 93.94 99 ALA A CA 1
ATOM 724 C C . ALA A 1 99 ? -15.730 8.026 10.076 1.00 93.94 99 ALA A C 1
ATOM 726 O O . ALA A 1 99 ? -15.360 8.298 8.933 1.00 93.94 99 ALA A O 1
ATOM 727 N N . ALA A 1 100 ? -14.932 8.156 11.141 1.00 93.06 100 ALA A N 1
ATOM 728 C CA . ALA A 1 100 ? -13.568 8.683 11.075 1.00 93.06 100 ALA A CA 1
ATOM 729 C C . ALA A 1 100 ? -12.594 7.747 10.328 1.00 93.06 100 ALA A C 1
ATOM 731 O O . ALA A 1 100 ? -11.704 8.204 9.604 1.00 93.06 100 ALA A O 1
ATOM 732 N N . LEU A 1 101 ? -12.786 6.430 10.453 1.00 93.69 101 LEU A N 1
ATOM 733 C CA . LEU A 1 101 ? -11.917 5.404 9.866 1.00 93.69 101 LEU A CA 1
ATOM 734 C C . LEU A 1 101 ? -11.881 5.403 8.338 1.00 93.69 101 LEU A C 1
ATOM 736 O O . LEU A 1 101 ? -10.879 4.989 7.757 1.00 93.69 101 LEU A O 1
ATOM 740 N N . LYS A 1 102 ? -12.918 5.927 7.676 1.00 88.94 102 LYS A N 1
ATOM 741 C CA . LYS A 1 102 ? -12.969 6.033 6.208 1.00 88.94 102 LYS A CA 1
ATOM 742 C C . LYS A 1 102 ? -11.797 6.823 5.623 1.00 88.94 102 LYS A C 1
ATOM 744 O O . LYS A 1 102 ? -11.387 6.555 4.498 1.00 88.94 102 LYS A O 1
ATOM 749 N N . SER A 1 103 ? -11.259 7.772 6.387 1.00 86.88 103 SER A N 1
ATOM 750 C CA . SER A 1 103 ? -10.130 8.623 5.992 1.00 86.88 103 SER A CA 1
ATOM 751 C C . SER A 1 103 ? -8.845 8.366 6.786 1.00 86.88 103 SER A C 1
ATOM 753 O O . SER A 1 103 ? -7.875 9.105 6.622 1.00 86.88 103 SER A O 1
ATOM 755 N N . ALA A 1 104 ? -8.830 7.362 7.666 1.00 89.31 104 ALA A N 1
ATOM 756 C CA . ALA A 1 104 ? -7.705 7.099 8.556 1.00 89.31 104 ALA A CA 1
ATOM 757 C C . ALA A 1 104 ? -6.638 6.209 7.899 1.00 89.31 104 ALA A C 1
ATOM 759 O O . ALA A 1 104 ? -6.945 5.228 7.218 1.00 89.31 104 ALA A O 1
ATOM 760 N N . PHE A 1 105 ? -5.372 6.539 8.157 1.00 87.88 105 PHE A N 1
ATOM 761 C CA . PHE A 1 105 ? -4.211 5.740 7.745 1.00 87.88 105 PHE A CA 1
ATOM 762 C C . PHE A 1 105 ? -3.847 4.654 8.756 1.00 87.88 105 PHE A C 1
ATOM 764 O O . PHE A 1 105 ? -3.294 3.625 8.382 1.00 87.88 105 PHE A O 1
ATOM 771 N N . ASP A 1 106 ? -4.153 4.906 10.026 1.00 92.75 106 ASP A N 1
ATOM 772 C CA . ASP A 1 106 ? -3.938 3.983 11.128 1.00 92.75 106 ASP A CA 1
ATOM 773 C C . ASP A 1 106 ? -5.124 4.098 12.087 1.00 92.75 106 ASP A C 1
ATOM 775 O O . ASP A 1 106 ? -5.584 5.208 12.388 1.00 92.75 106 ASP A O 1
ATOM 779 N N . ILE A 1 107 ? -5.632 2.963 12.564 1.00 95.50 107 ILE A N 1
ATOM 780 C CA . ILE A 1 107 ? -6.761 2.932 13.496 1.00 95.50 107 ILE A CA 1
ATOM 781 C C . ILE A 1 107 ? -6.441 3.687 14.787 1.00 95.50 107 ILE A C 1
ATOM 783 O O . ILE A 1 107 ? -7.326 4.314 15.356 1.00 95.50 107 ILE A O 1
ATOM 787 N N . LYS A 1 108 ? -5.182 3.716 15.232 1.00 94.81 108 LYS A N 1
ATOM 788 C CA . LYS A 1 108 ? -4.777 4.428 16.450 1.00 94.81 108 LYS A CA 1
ATOM 789 C C . LYS A 1 108 ? -5.119 5.911 16.389 1.00 94.81 108 LYS A C 1
ATOM 791 O O . LYS A 1 108 ? -5.461 6.497 17.409 1.00 94.81 108 LYS A O 1
ATOM 796 N N . PHE A 1 109 ? -5.096 6.503 15.195 1.00 92.19 109 PHE A N 1
ATOM 797 C CA . PHE A 1 109 ? -5.369 7.924 15.020 1.00 92.19 109 PHE A CA 1
ATOM 798 C C . PHE A 1 109 ? -6.834 8.297 15.206 1.00 92.19 109 PHE A C 1
ATOM 800 O O . PHE A 1 109 ? -7.096 9.473 15.420 1.00 92.19 109 PHE A O 1
ATOM 807 N N . VAL A 1 110 ? -7.783 7.354 15.149 1.00 94.62 110 VAL A N 1
ATOM 808 C CA . VAL A 1 110 ? -9.205 7.650 15.414 1.00 94.62 110 VAL A CA 1
ATOM 809 C C . VAL A 1 110 ? -9.609 7.390 16.862 1.00 94.62 110 VAL A C 1
ATOM 811 O O . VAL A 1 110 ? -10.603 7.939 17.330 1.00 94.62 110 VAL A O 1
ATOM 814 N N . PHE A 1 111 ? -8.841 6.583 17.597 1.00 95.94 111 PHE A N 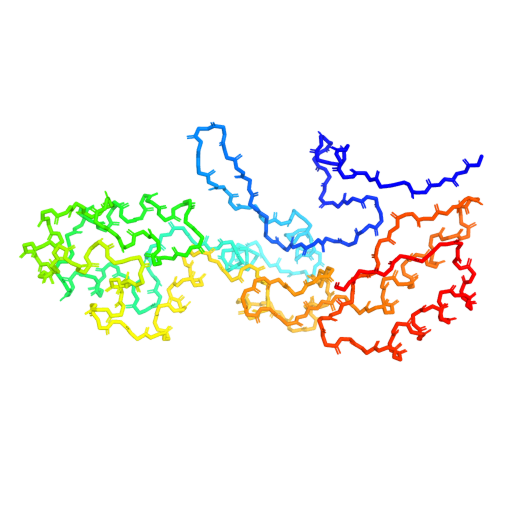1
ATOM 815 C CA . PHE A 1 111 ? -9.044 6.386 19.031 1.00 95.94 111 PHE A CA 1
ATOM 816 C C . PHE A 1 111 ? -8.404 7.551 19.787 1.00 95.94 111 PHE A C 1
ATOM 818 O O . PHE A 1 111 ? -7.292 7.453 20.298 1.00 95.94 111 PHE A O 1
ATOM 825 N N . ASN A 1 112 ? -9.114 8.680 19.806 1.00 94.44 112 ASN A N 1
ATOM 826 C CA . ASN A 1 112 ? -8.685 9.921 20.438 1.00 94.44 112 ASN A CA 1
ATOM 827 C C . ASN A 1 112 ? -9.869 10.671 21.080 1.00 94.44 112 ASN A C 1
ATOM 829 O O . ASN A 1 112 ? -11.038 10.384 20.803 1.00 94.44 112 ASN A O 1
ATOM 833 N N . GLN A 1 113 ? -9.565 11.673 21.909 1.00 94.25 113 GLN A N 1
ATOM 834 C CA . GLN A 1 113 ? -10.577 12.465 22.619 1.00 94.25 113 GLN A CA 1
ATOM 835 C C . GLN A 1 113 ? -11.468 13.314 21.701 1.00 94.25 113 GLN A C 1
ATOM 837 O O . GLN A 1 113 ? -12.614 13.582 22.045 1.00 94.25 113 GLN A O 1
ATOM 842 N N . TRP A 1 114 ? -10.987 13.716 20.523 1.00 93.69 114 TRP A N 1
ATOM 843 C CA . TRP A 1 114 ? -11.769 14.527 19.582 1.00 93.69 114 TRP A CA 1
ATOM 844 C C . TRP A 1 114 ? -12.851 13.704 18.875 1.00 93.69 114 TRP A C 1
ATOM 846 O O . TRP A 1 114 ? -13.934 14.211 18.602 1.00 93.69 114 TRP A O 1
ATOM 856 N N . THR A 1 115 ? -12.576 12.425 18.614 1.00 94.19 115 THR A N 1
ATOM 857 C CA . THR A 1 115 ? -13.499 11.497 17.943 1.00 94.19 115 THR A CA 1
ATOM 858 C C . THR A 1 115 ? -14.497 10.903 18.931 1.00 94.19 115 THR A C 1
ATOM 860 O O . THR A 1 115 ? -15.674 10.750 18.617 1.00 94.19 115 THR A O 1
ATOM 863 N N . LEU A 1 116 ? -14.033 10.565 20.137 1.00 95.31 116 LEU A N 1
ATOM 864 C CA . LEU A 1 116 ? -14.847 9.904 21.159 1.00 95.31 116 LEU A CA 1
ATOM 865 C C . LEU A 1 116 ? -15.521 10.890 22.128 1.00 95.31 116 LEU A C 1
ATOM 867 O O . LEU A 1 116 ? -16.486 10.517 22.796 1.00 95.31 116 LEU A O 1
ATOM 871 N N . GLY A 1 117 ? -15.081 12.148 22.155 1.00 95.19 117 GLY A N 1
ATOM 872 C CA . GLY A 1 117 ? -15.500 13.173 23.111 1.00 95.19 117 GLY A CA 1
ATOM 873 C C . GLY A 1 117 ? -14.676 13.106 24.398 1.00 95.19 117 GLY A C 1
ATOM 874 O O . GLY A 1 117 ? -14.606 12.055 25.033 1.00 95.19 117 GLY A O 1
ATOM 875 N N . ALA A 1 118 ? -14.065 14.228 24.787 1.00 93.75 118 ALA A N 1
ATOM 876 C CA . ALA A 1 118 ? -13.162 14.294 25.937 1.00 93.75 118 ALA A CA 1
ATOM 877 C C . ALA A 1 118 ? -13.845 13.857 27.241 1.00 93.75 118 ALA A C 1
ATOM 879 O O . ALA A 1 118 ? -13.306 13.007 27.943 1.00 93.75 118 ALA A O 1
ATOM 880 N N . ASP A 1 119 ? -15.054 14.355 27.513 1.00 94.19 119 ASP A N 1
ATOM 881 C CA . ASP A 1 119 ? -15.800 14.020 28.733 1.00 94.19 119 ASP A CA 1
ATOM 882 C C . ASP A 1 119 ? -16.071 12.517 28.825 1.00 94.19 119 ASP A C 1
ATOM 884 O O . ASP A 1 119 ? -15.764 11.886 29.831 1.00 94.19 119 ASP A O 1
ATOM 888 N N . TRP A 1 120 ? -16.529 11.901 27.730 1.00 95.38 120 TRP A N 1
ATOM 889 C CA . TRP A 1 120 ? -16.805 10.465 27.702 1.00 95.38 120 TRP A CA 1
ATOM 890 C C . TRP A 1 120 ? -15.544 9.629 27.940 1.00 95.38 120 TRP A C 1
ATOM 892 O O . TRP A 1 120 ? -15.569 8.657 28.695 1.00 95.38 120 TRP A O 1
ATOM 902 N N . VAL A 1 121 ? -14.428 10.013 27.317 1.00 94.44 121 VAL A N 1
ATOM 903 C CA . VAL A 1 121 ? -13.152 9.315 27.490 1.00 94.44 121 VAL A CA 1
ATOM 904 C C . VAL A 1 121 ? -12.660 9.411 28.941 1.00 94.44 121 VAL A C 1
ATOM 906 O O . VAL A 1 121 ? -12.171 8.421 29.481 1.00 94.44 121 VAL A O 1
ATOM 909 N N . LYS A 1 122 ? -12.834 10.557 29.604 1.00 94.25 122 LYS A N 1
ATOM 910 C CA . LYS A 1 122 ? -12.463 10.726 31.017 1.00 94.25 122 LYS A CA 1
ATOM 911 C C . LYS A 1 122 ? -13.400 9.971 31.956 1.00 94.25 122 LYS A C 1
ATOM 913 O O . LYS A 1 122 ? -12.940 9.219 32.806 1.00 94.25 122 LYS A O 1
ATOM 918 N N . GLU A 1 123 ? -14.707 10.138 31.789 1.00 93.69 123 GLU A N 1
ATOM 919 C CA . GLU A 1 123 ? -15.720 9.594 32.699 1.00 93.69 123 GLU A CA 1
ATOM 920 C C . GLU A 1 123 ? -15.895 8.079 32.556 1.00 93.69 123 GLU A C 1
ATOM 922 O O . GLU A 1 123 ? -16.086 7.383 33.550 1.00 93.69 123 GLU A O 1
ATOM 927 N N . THR A 1 124 ? -15.836 7.557 31.326 1.00 92.25 124 THR A N 1
ATOM 928 C CA . THR A 1 124 ? -16.114 6.138 31.043 1.00 92.25 124 THR A CA 1
ATOM 929 C C . THR A 1 124 ? -14.843 5.303 30.930 1.00 92.25 124 THR A C 1
ATOM 931 O O . THR A 1 124 ? -14.809 4.184 31.440 1.00 92.25 124 THR A O 1
ATOM 934 N N . LEU A 1 125 ? -13.798 5.814 30.264 1.00 92.94 125 LEU A N 1
ATOM 935 C CA . LEU A 1 125 ? -12.536 5.075 30.096 1.00 92.94 125 LEU A CA 1
ATOM 936 C C . LEU A 1 125 ? -11.502 5.394 31.185 1.00 92.94 125 LEU A C 1
ATOM 938 O O . LEU A 1 125 ? -10.531 4.653 31.323 1.00 92.94 125 LEU A O 1
ATOM 942 N N . GLY A 1 126 ? -11.711 6.456 31.971 1.00 93.06 126 GLY A N 1
ATOM 943 C CA . GLY A 1 126 ? -10.859 6.799 33.109 1.00 93.06 126 GLY A CA 1
ATOM 944 C C . GLY A 1 126 ? -9.509 7.414 32.735 1.00 93.06 126 GLY A C 1
ATOM 945 O O . GLY A 1 126 ? -8.593 7.373 33.554 1.00 93.06 126 GLY A O 1
ATOM 946 N N . PHE A 1 127 ? -9.345 7.945 31.517 1.00 95.25 127 PHE A N 1
ATOM 947 C CA . PHE A 1 127 ? -8.087 8.589 31.119 1.00 95.25 127 PHE A CA 1
ATOM 948 C C . PHE A 1 127 ? -7.965 10.005 31.688 1.00 95.25 127 PHE A C 1
ATOM 950 O O . PHE A 1 127 ? -8.945 10.748 31.732 1.00 95.25 127 PHE A O 1
ATOM 957 N N . THR A 1 128 ? -6.756 10.385 32.108 1.00 94.50 128 THR A N 1
ATOM 958 C CA . THR A 1 128 ? -6.483 11.706 32.698 1.00 94.50 128 THR A CA 1
ATOM 959 C C . THR A 1 128 ? -6.166 12.764 31.640 1.00 94.50 128 THR A C 1
ATOM 961 O O . THR A 1 128 ? -5.795 12.445 30.510 1.00 94.50 128 THR A O 1
ATOM 964 N N . ASP A 1 129 ? -6.271 14.044 32.005 1.00 93.25 129 ASP A N 1
ATOM 965 C CA . ASP A 1 129 ? -5.895 15.162 31.130 1.00 93.25 129 ASP A CA 1
ATOM 966 C C . ASP A 1 129 ? -4.431 15.101 30.679 1.00 93.25 129 ASP A C 1
ATOM 968 O O . ASP A 1 129 ? -4.118 15.418 29.529 1.00 93.25 129 ASP A O 1
ATOM 972 N N . GLU A 1 130 ? -3.539 14.635 31.553 1.00 92.81 130 GLU A N 1
ATOM 973 C CA . GLU A 1 130 ? -2.123 14.454 31.242 1.00 92.81 130 GLU A CA 1
ATOM 974 C C . GLU A 1 130 ? -1.931 13.376 30.173 1.00 92.81 130 GLU A C 1
ATOM 976 O O . GLU A 1 130 ? -1.188 13.594 29.219 1.00 92.81 130 GLU A O 1
ATOM 981 N N . GLN A 1 131 ? -2.644 12.247 30.281 1.00 92.88 131 GLN A N 1
ATOM 982 C CA . GLN A 1 131 ? -2.598 11.183 29.274 1.00 92.88 131 GLN A CA 1
ATOM 983 C C . GLN A 1 131 ? -3.149 11.662 27.929 1.00 92.88 131 GLN A C 1
ATOM 985 O O . GLN A 1 131 ? -2.564 11.390 26.887 1.00 92.88 131 GLN A O 1
ATOM 990 N N . LEU A 1 132 ? -4.260 12.402 27.937 1.00 91.19 132 LEU A N 1
ATOM 991 C CA . LEU A 1 132 ? -4.893 12.900 26.712 1.00 91.19 132 LEU A CA 1
ATOM 992 C C . LEU A 1 132 ? -4.106 14.027 26.026 1.00 91.19 132 LEU A C 1
ATOM 994 O O . LEU A 1 132 ? -4.315 14.276 24.837 1.00 91.19 132 LEU A O 1
ATOM 998 N N . SER A 1 133 ? -3.219 14.699 26.762 1.00 90.62 133 SER A N 1
ATOM 999 C CA . SER A 1 133 ? -2.336 15.753 26.246 1.00 90.62 133 SER A CA 1
ATOM 1000 C C . SER A 1 133 ? -0.972 15.227 25.781 1.00 90.62 133 SER A C 1
ATOM 1002 O O . SER A 1 133 ? -0.233 15.953 25.115 1.00 90.62 133 SER A O 1
ATOM 1004 N N . ASP A 1 134 ? -0.624 13.983 26.114 1.00 92.25 134 ASP A N 1
ATOM 1005 C CA . ASP A 1 134 ? 0.621 13.342 25.699 1.00 92.25 134 ASP A CA 1
ATOM 1006 C C . ASP A 1 134 ? 0.510 12.811 24.260 1.00 92.25 134 ASP A C 1
ATOM 1008 O O . ASP A 1 134 ? -0.232 11.875 23.969 1.00 92.25 134 ASP A O 1
ATOM 1012 N N . PHE A 1 135 ? 1.303 13.379 23.346 1.00 87.25 135 PHE A N 1
ATOM 1013 C CA . PHE A 1 135 ? 1.353 12.960 21.940 1.00 87.25 135 PHE A CA 1
ATOM 1014 C C . PHE A 1 135 ? 1.818 11.509 21.730 1.00 87.25 135 PHE A C 1
ATOM 1016 O O . PHE A 1 135 ? 1.634 10.969 20.639 1.00 87.25 135 PHE A O 1
ATOM 1023 N N . SER A 1 136 ? 2.441 10.889 22.733 1.00 91.25 136 SER A N 1
ATOM 1024 C CA . SER A 1 136 ? 2.884 9.493 22.696 1.00 91.25 136 SER A CA 1
ATOM 1025 C C . SER A 1 136 ? 1.864 8.506 23.271 1.00 91.25 136 SER A C 1
ATOM 1027 O O . SER A 1 136 ? 2.035 7.293 23.125 1.00 91.25 136 SER A O 1
ATOM 1029 N N . PHE A 1 137 ? 0.792 8.999 23.898 1.00 93.69 137 PHE A N 1
ATOM 1030 C CA . PHE A 1 137 ? -0.230 8.153 24.493 1.00 93.69 137 PHE A CA 1
ATOM 1031 C C . PHE A 1 137 ? -1.122 7.509 23.425 1.00 93.69 137 PHE A C 1
ATOM 1033 O O . PHE A 1 137 ? -1.742 8.178 22.598 1.00 93.69 137 PHE A O 1
ATOM 1040 N N . GLU A 1 138 ? -1.235 6.181 23.474 1.00 94.56 138 GLU A N 1
ATOM 1041 C CA . GLU A 1 138 ? -2.115 5.409 22.600 1.00 94.56 138 GLU A CA 1
ATOM 1042 C C . GLU A 1 138 ? -3.249 4.770 23.416 1.00 94.56 138 GLU A C 1
ATOM 1044 O O . GLU A 1 138 ? -3.014 3.947 24.306 1.00 94.56 138 GLU A O 1
ATOM 1049 N N . MET A 1 139 ? -4.501 5.085 23.068 1.00 95.81 139 MET A N 1
ATOM 1050 C CA . MET A 1 139 ? -5.671 4.565 23.788 1.00 95.81 139 MET A CA 1
ATOM 1051 C C . MET A 1 139 ? -5.832 3.047 23.647 1.00 95.81 139 MET A C 1
ATOM 1053 O O . MET A 1 139 ? -6.222 2.382 24.599 1.00 95.81 139 MET A O 1
ATOM 1057 N N . LEU A 1 140 ? -5.539 2.470 22.477 1.00 96.69 140 LEU A N 1
ATOM 1058 C CA . LEU A 1 140 ? -5.757 1.038 22.233 1.00 96.69 140 LEU A CA 1
ATOM 1059 C C . LEU A 1 140 ? -4.910 0.134 23.160 1.00 96.69 140 LEU A C 1
ATOM 1061 O O . LEU A 1 140 ? -5.494 -0.743 23.804 1.00 96.69 140 LEU A O 1
ATOM 1065 N N . PRO A 1 141 ? -3.584 0.346 23.310 1.00 96.56 141 PRO A N 1
ATOM 1066 C CA . PRO A 1 141 ? -2.795 -0.341 24.332 1.00 96.56 141 PRO A CA 1
ATOM 1067 C C . PRO A 1 141 ? -3.278 -0.076 25.762 1.00 96.56 141 PRO A C 1
ATOM 1069 O O . PRO A 1 141 ? -3.349 -1.016 26.549 1.00 96.56 141 PRO A O 1
ATOM 1072 N N . ALA A 1 142 ? -3.654 1.165 26.098 1.00 95.38 142 ALA A N 1
ATOM 1073 C CA . ALA A 1 142 ? -4.154 1.514 27.433 1.00 95.38 142 ALA A CA 1
ATOM 1074 C C . ALA A 1 142 ? -5.473 0.797 27.777 1.00 95.38 142 ALA A C 1
ATOM 1076 O O . ALA A 1 142 ? -5.698 0.408 28.919 1.00 95.38 142 ALA A O 1
ATOM 1077 N N . LEU A 1 143 ? -6.309 0.535 26.770 1.00 95.19 143 LEU A N 1
ATOM 1078 C CA . LEU A 1 143 ? -7.511 -0.292 26.880 1.00 95.19 143 LEU A CA 1
ATOM 1079 C C . LEU A 1 143 ? -7.202 -1.795 26.978 1.00 95.19 143 LEU A C 1
ATOM 1081 O O . LEU A 1 143 ? -8.127 -2.595 27.119 1.00 95.19 143 LEU A O 1
ATOM 1085 N N . GLY A 1 144 ? -5.936 -2.208 26.904 1.00 95.81 144 GLY A N 1
ATOM 1086 C CA . GLY A 1 144 ? -5.501 -3.598 27.031 1.00 95.81 144 GLY A CA 1
ATOM 1087 C C . GLY A 1 144 ? -5.581 -4.413 25.739 1.00 95.81 144 GLY A C 1
ATOM 1088 O O . GLY A 1 144 ? -5.573 -5.641 25.804 1.00 95.81 144 GLY A O 1
ATOM 1089 N N . PHE A 1 145 ? -5.683 -3.774 24.568 1.00 97.44 145 PHE A N 1
ATOM 1090 C CA . PHE A 1 145 ? -5.566 -4.494 23.299 1.00 97.44 145 PHE A CA 1
ATOM 1091 C C . PHE A 1 145 ? -4.109 -4.856 23.018 1.00 97.44 145 PHE A C 1
ATOM 1093 O O . PHE A 1 145 ? -3.202 -4.034 23.164 1.00 97.44 145 PHE A O 1
ATOM 1100 N N . SER A 1 146 ? -3.875 -6.100 22.594 1.00 97.50 146 SER A N 1
ATOM 1101 C CA . SER A 1 146 ? -2.528 -6.548 22.259 1.00 97.50 146 SER A CA 1
ATOM 1102 C C . SER A 1 146 ? -2.042 -5.887 20.967 1.00 97.50 146 SER A C 1
ATOM 1104 O O . SER A 1 146 ? -2.829 -5.582 20.071 1.00 97.50 146 SER A O 1
ATOM 1106 N N . LYS A 1 147 ? -0.721 -5.733 20.814 1.00 96.31 147 LYS A N 1
ATOM 1107 C CA . LYS A 1 147 ? -0.127 -5.237 19.560 1.00 96.31 147 LYS A CA 1
ATOM 1108 C C . LYS A 1 147 ? -0.575 -6.061 18.345 1.00 96.31 147 LYS A C 1
ATOM 1110 O O . LYS A 1 147 ? -0.834 -5.496 17.291 1.00 96.31 147 LYS A O 1
ATOM 1115 N N . LYS A 1 148 ? -0.712 -7.381 18.516 1.00 96.56 148 LYS A N 1
ATOM 1116 C CA . LYS A 1 148 ? -1.174 -8.299 17.469 1.00 96.56 148 LYS A CA 1
ATOM 1117 C C . LYS A 1 148 ? -2.608 -7.988 17.033 1.00 96.56 148 LYS A C 1
ATOM 1119 O O . LYS A 1 148 ? -2.870 -7.965 15.835 1.00 96.56 148 LYS A O 1
ATOM 1124 N N . ASP A 1 149 ? -3.507 -7.735 17.982 1.00 97.19 149 ASP A N 1
ATOM 1125 C CA . ASP A 1 149 ? -4.902 -7.393 17.680 1.00 97.19 149 ASP A CA 1
ATOM 1126 C C . ASP A 1 149 ? -5.009 -6.019 17.020 1.00 97.19 149 ASP A C 1
ATOM 1128 O O . ASP A 1 149 ? -5.766 -5.854 16.069 1.00 97.19 149 ASP A O 1
ATOM 1132 N N . ILE A 1 150 ? -4.205 -5.053 17.475 1.00 97.44 150 ILE A N 1
ATOM 1133 C CA . ILE A 1 150 ? -4.134 -3.717 16.872 1.00 97.44 150 ILE A CA 1
ATOM 1134 C C . ILE A 1 150 ? -3.648 -3.812 15.425 1.00 97.44 150 ILE A C 1
ATOM 1136 O O . ILE A 1 150 ? -4.298 -3.271 14.538 1.00 97.44 150 ILE A O 1
ATOM 1140 N N . ASP A 1 151 ? -2.544 -4.517 15.164 1.00 95.88 151 ASP A N 1
ATOM 1141 C CA . ASP A 1 151 ? -2.015 -4.674 13.805 1.00 95.88 151 ASP A CA 1
ATOM 1142 C C . ASP A 1 151 ? -3.017 -5.426 12.898 1.00 95.88 151 ASP A C 1
ATOM 1144 O O . ASP A 1 151 ? -3.219 -5.030 11.749 1.00 95.88 151 ASP A O 1
ATOM 1148 N N . ALA A 1 152 ? -3.694 -6.466 13.403 1.00 95.94 152 ALA A N 1
ATOM 1149 C CA . ALA A 1 152 ? -4.687 -7.224 12.635 1.00 95.94 152 ALA A CA 1
ATOM 1150 C C . ALA A 1 152 ? -5.946 -6.401 12.312 1.00 95.94 152 ALA A C 1
ATOM 1152 O O . ALA A 1 152 ? -6.402 -6.394 11.165 1.00 95.94 152 ALA A O 1
ATOM 1153 N N . ALA A 1 153 ? -6.480 -5.668 13.292 1.00 97.25 153 ALA A N 1
ATOM 1154 C CA . ALA A 1 153 ? -7.582 -4.739 13.073 1.00 97.25 153 ALA A CA 1
ATOM 1155 C C . ALA A 1 153 ? -7.171 -3.615 12.115 1.00 97.25 153 ALA A C 1
ATOM 1157 O O . ALA A 1 153 ? -7.937 -3.252 11.225 1.00 97.25 153 ALA A O 1
ATOM 1158 N N . ASN A 1 154 ? -5.942 -3.107 12.235 1.00 96.69 154 ASN A N 1
ATOM 1159 C CA . ASN A 1 154 ? -5.434 -2.071 11.349 1.00 96.69 154 ASN A CA 1
ATOM 1160 C C . ASN A 1 154 ? -5.362 -2.549 9.898 1.00 96.69 154 ASN A C 1
ATOM 1162 O O . ASN A 1 154 ? -5.815 -1.841 9.007 1.00 96.69 154 ASN A O 1
ATOM 1166 N N . ILE A 1 155 ? -4.861 -3.761 9.650 1.00 95.69 155 ILE A N 1
ATOM 1167 C CA . ILE A 1 155 ? -4.852 -4.347 8.302 1.00 95.69 155 ILE A CA 1
ATOM 1168 C C . ILE A 1 155 ? -6.279 -4.494 7.765 1.00 95.69 155 ILE A C 1
ATOM 1170 O O . ILE A 1 155 ? -6.535 -4.131 6.622 1.00 95.69 155 ILE A O 1
ATOM 1174 N N . HIS A 1 156 ? -7.226 -4.964 8.580 1.00 95.88 156 HIS A N 1
ATOM 1175 C CA . HIS A 1 156 ? -8.615 -5.111 8.144 1.00 95.88 156 HIS A CA 1
ATOM 1176 C C . HIS A 1 156 ? -9.257 -3.767 7.762 1.00 95.88 156 HIS A C 1
ATOM 1178 O O . HIS A 1 156 ? -9.903 -3.652 6.720 1.00 95.88 156 HIS A O 1
ATOM 1184 N N . VAL A 1 157 ? -9.084 -2.748 8.606 1.00 95.81 157 VAL A N 1
ATOM 1185 C CA . VAL A 1 157 ? -9.751 -1.447 8.479 1.00 95.81 157 VAL A CA 1
ATOM 1186 C C . VAL A 1 157 ? -9.033 -0.552 7.473 1.00 95.81 157 VAL A C 1
ATOM 1188 O O . VAL A 1 157 ? -9.640 -0.017 6.541 1.00 95.81 157 VAL A O 1
ATOM 1191 N N . CYS A 1 158 ? -7.733 -0.365 7.680 1.00 94.81 158 CYS A N 1
ATOM 1192 C CA . CYS A 1 158 ? -6.910 0.558 6.922 1.00 94.81 158 CYS A CA 1
ATOM 1193 C C . CYS A 1 158 ? -6.308 -0.090 5.676 1.00 94.81 158 CYS A C 1
ATOM 1195 O O . CYS A 1 158 ? -5.977 0.670 4.776 1.00 94.81 158 CYS A O 1
ATOM 1197 N N . GLY A 1 159 ? -6.274 -1.420 5.572 1.00 95.31 159 GLY A N 1
ATOM 1198 C CA . GLY A 1 159 ? -5.744 -2.160 4.426 1.00 95.31 159 GLY A CA 1
ATOM 1199 C C . GLY A 1 159 ? -4.277 -2.539 4.607 1.00 95.31 159 GLY A C 1
ATOM 1200 O O . GLY A 1 159 ? -3.506 -1.828 5.253 1.00 95.31 159 GLY A O 1
ATOM 1201 N N . ALA A 1 160 ? -3.868 -3.660 4.015 1.00 95.88 160 ALA A N 1
ATOM 1202 C CA . ALA A 1 160 ? -2.476 -4.106 4.026 1.00 95.88 160 ALA A CA 1
ATOM 1203 C C . ALA A 1 160 ? -1.559 -3.237 3.146 1.00 95.88 160 ALA A C 1
ATOM 1205 O O . ALA A 1 160 ? -0.339 -3.262 3.323 1.00 95.88 160 ALA A O 1
ATOM 1206 N N . MET A 1 161 ? -2.135 -2.488 2.193 1.00 95.69 161 MET A N 1
ATOM 1207 C CA . MET A 1 161 ? -1.453 -1.748 1.117 1.00 95.69 161 MET A CA 1
ATOM 1208 C C . MET A 1 161 ? -0.615 -2.623 0.169 1.00 95.69 161 MET A C 1
ATOM 1210 O O . MET A 1 161 ? 0.032 -2.097 -0.729 1.00 95.69 161 MET A O 1
ATOM 1214 N N . THR A 1 162 ? -0.628 -3.943 0.346 1.00 96.75 162 THR A N 1
ATOM 1215 C CA . THR A 1 162 ? 0.034 -4.947 -0.493 1.00 96.75 162 THR A CA 1
ATOM 1216 C C . THR A 1 162 ? -0.940 -6.075 -0.802 1.00 96.75 162 THR A C 1
ATOM 1218 O O . THR A 1 162 ? -1.964 -6.218 -0.132 1.00 96.75 162 THR A O 1
ATOM 1221 N N . LEU A 1 163 ? -0.608 -6.886 -1.803 1.00 97.12 163 LEU A N 1
ATOM 1222 C CA . LEU A 1 163 ? -1.304 -8.137 -2.089 1.00 97.12 163 LEU A CA 1
ATOM 1223 C C . LEU A 1 163 ? -0.619 -9.355 -1.447 1.00 97.12 163 LEU A C 1
ATOM 1225 O O . LEU A 1 163 ? -1.147 -10.464 -1.489 1.00 97.12 163 LEU A O 1
ATOM 1229 N N . GLU A 1 164 ? 0.552 -9.177 -0.831 1.00 97.25 164 GLU A N 1
ATOM 1230 C CA . GLU A 1 164 ? 1.228 -10.247 -0.096 1.00 97.25 164 GLU A CA 1
ATOM 1231 C C . GLU A 1 164 ? 0.377 -10.715 1.088 1.00 97.25 164 GLU A C 1
ATOM 1233 O O . GLU A 1 164 ? 0.126 -9.957 2.019 1.00 97.25 164 GLU A O 1
ATOM 1238 N N . GLY A 1 165 ? -0.049 -11.981 1.061 1.00 95.62 165 GLY A N 1
ATOM 1239 C CA . GLY A 1 165 ? -0.934 -12.544 2.083 1.00 95.62 165 GLY A CA 1
ATOM 1240 C C . GLY A 1 165 ? -2.419 -12.241 1.872 1.00 95.62 165 GLY A C 1
ATOM 1241 O O . GLY A 1 165 ? -3.221 -12.590 2.739 1.00 95.62 165 GLY A O 1
ATOM 1242 N N . ALA A 1 166 ? -2.792 -11.636 0.738 1.00 97.00 166 ALA A N 1
ATOM 1243 C CA . ALA A 1 166 ? -4.189 -11.457 0.367 1.00 97.00 166 ALA A CA 1
ATOM 1244 C C . ALA A 1 166 ? -4.911 -12.814 0.267 1.00 97.00 166 ALA A C 1
ATOM 1246 O O . ALA A 1 166 ? -4.318 -13.800 -0.191 1.00 97.00 166 ALA A O 1
ATOM 1247 N N . PRO A 1 167 ? -6.190 -12.890 0.673 1.00 95.94 167 PRO A N 1
ATOM 1248 C CA . PRO A 1 167 ? -6.966 -14.116 0.553 1.00 95.94 167 PRO A CA 1
ATOM 1249 C C . PRO A 1 167 ? -7.080 -14.529 -0.920 1.00 95.94 167 PRO A C 1
ATOM 1251 O O . PRO A 1 167 ? -7.121 -13.685 -1.808 1.00 95.94 167 PRO A O 1
ATOM 1254 N N . PHE A 1 168 ? -7.135 -15.836 -1.186 1.00 97.75 168 PHE A N 1
ATOM 1255 C CA . PHE A 1 168 ? -7.241 -16.444 -2.527 1.00 97.75 168 PHE A CA 1
ATOM 1256 C C . PHE A 1 168 ? -6.040 -16.257 -3.465 1.00 97.75 168 PHE A C 1
ATOM 1258 O O . PHE A 1 168 ? -5.835 -17.110 -4.330 1.00 97.75 168 PHE A O 1
ATOM 1265 N N . LEU A 1 169 ? -5.240 -15.199 -3.313 1.00 98.12 169 LEU A N 1
ATOM 1266 C CA . LEU A 1 169 ? -4.127 -14.916 -4.210 1.00 98.12 169 LEU A CA 1
ATOM 1267 C C . LEU A 1 169 ? -3.035 -15.986 -4.097 1.00 98.12 169 LEU A C 1
ATOM 1269 O O . LEU A 1 169 ? -2.416 -16.191 -3.052 1.00 98.12 169 LEU A O 1
ATOM 1273 N N . LYS A 1 170 ? -2.760 -16.653 -5.214 1.00 98.12 170 LYS A N 1
ATOM 1274 C CA . LYS A 1 170 ? -1.689 -17.639 -5.328 1.00 98.12 170 LYS A CA 1
ATOM 1275 C C . LYS A 1 170 ? -0.322 -16.963 -5.298 1.00 98.12 170 LYS A C 1
ATOM 1277 O O . LYS A 1 170 ? -0.092 -15.973 -5.992 1.00 98.12 170 LYS A O 1
ATOM 1282 N N . ALA A 1 171 ? 0.620 -17.573 -4.580 1.00 97.06 171 ALA A N 1
ATOM 1283 C CA . ALA A 1 171 ? 1.986 -17.066 -4.460 1.00 97.06 171 ALA A CA 1
ATOM 1284 C C . ALA A 1 171 ? 2.704 -16.923 -5.816 1.00 97.06 171 ALA A C 1
ATOM 1286 O O . ALA A 1 171 ? 3.470 -15.984 -6.007 1.00 97.06 171 ALA A O 1
ATOM 1287 N N . GLU A 1 172 ? 2.421 -17.811 -6.774 1.00 97.56 172 GLU A N 1
ATOM 1288 C CA . GLU A 1 172 ? 2.989 -17.772 -8.132 1.00 97.56 172 GLU A CA 1
ATOM 1289 C C . GLU A 1 172 ? 2.547 -16.547 -8.952 1.00 97.56 172 GLU A C 1
ATOM 1291 O O . GLU A 1 172 ? 3.234 -16.161 -9.892 1.00 97.56 172 GLU A O 1
ATOM 1296 N N . HIS A 1 173 ? 1.432 -15.907 -8.580 1.00 98.12 173 HIS A N 1
ATOM 1297 C CA . HIS A 1 173 ? 0.910 -14.712 -9.246 1.00 98.12 173 HIS A CA 1
ATOM 1298 C C . HIS A 1 173 ? 1.421 -13.404 -8.624 1.00 98.12 173 HIS A C 1
ATOM 1300 O O . HIS A 1 173 ? 1.317 -12.360 -9.261 1.00 98.12 173 HIS A O 1
ATOM 1306 N N . LEU A 1 174 ? 2.013 -13.441 -7.421 1.00 97.19 174 LEU A N 1
ATOM 1307 C CA . LEU A 1 174 ? 2.562 -12.251 -6.755 1.00 97.19 174 LEU A CA 1
ATOM 1308 C C . LEU A 1 174 ? 3.529 -11.428 -7.628 1.00 97.19 174 LEU A C 1
ATOM 1310 O O . LEU A 1 174 ? 3.392 -10.208 -7.611 1.00 97.19 174 LEU A O 1
ATOM 1314 N N . PRO A 1 175 ? 4.445 -12.028 -8.425 1.00 96.19 175 PRO A N 1
ATOM 1315 C CA . PRO A 1 175 ? 5.382 -11.256 -9.244 1.00 96.19 175 PRO A CA 1
ATOM 1316 C C . PRO A 1 175 ? 4.732 -10.290 -10.245 1.00 96.19 175 PRO A C 1
ATOM 1318 O O . PRO A 1 175 ? 5.373 -9.332 -10.664 1.00 96.19 175 PRO A O 1
ATOM 1321 N N . VAL A 1 176 ? 3.469 -10.514 -10.631 1.00 95.88 176 VAL A N 1
ATOM 1322 C CA . VAL A 1 176 ? 2.717 -9.620 -11.534 1.00 95.88 176 VAL A CA 1
ATOM 1323 C C . VAL A 1 176 ? 2.465 -8.250 -10.896 1.00 95.88 176 VAL A C 1
ATOM 1325 O O . VAL A 1 176 ? 2.319 -7.256 -11.602 1.00 95.88 176 VAL A O 1
ATOM 1328 N N . PHE A 1 177 ? 2.434 -8.194 -9.565 1.00 96.00 177 PHE A N 1
ATOM 1329 C CA . PHE A 1 177 ? 2.049 -7.021 -8.784 1.00 96.00 177 PHE A CA 1
ATOM 1330 C C . PHE A 1 177 ? 3.237 -6.356 -8.078 1.00 96.00 177 PHE A C 1
ATOM 1332 O O . PHE A 1 177 ? 3.036 -5.497 -7.221 1.00 96.00 177 PHE A O 1
ATOM 1339 N N . ASP A 1 178 ? 4.470 -6.755 -8.406 1.00 95.19 178 ASP A N 1
ATOM 1340 C CA . ASP A 1 178 ? 5.667 -6.167 -7.809 1.00 95.19 178 ASP A CA 1
ATOM 1341 C C . ASP A 1 178 ? 5.824 -4.703 -8.270 1.00 95.19 178 ASP A C 1
ATOM 1343 O O . ASP A 1 178 ? 5.934 -4.402 -9.461 1.00 95.19 178 ASP A O 1
ATOM 1347 N N . CYS A 1 179 ? 5.854 -3.784 -7.305 1.00 94.12 179 CYS A N 1
ATOM 1348 C CA . CYS A 1 179 ? 6.072 -2.356 -7.529 1.00 94.12 179 CYS A CA 1
ATOM 1349 C C . CYS A 1 179 ? 7.562 -1.983 -7.487 1.00 94.12 179 CYS A C 1
ATOM 1351 O O . CYS A 1 179 ? 8.436 -2.802 -7.196 1.00 94.12 179 CYS A O 1
ATOM 1353 N N . ALA A 1 180 ? 7.852 -0.708 -7.748 1.00 91.44 180 ALA A N 1
ATOM 1354 C CA . ALA A 1 180 ? 9.190 -0.126 -7.659 1.00 91.44 180 ALA A CA 1
ATOM 1355 C C . ALA A 1 180 ? 9.847 -0.301 -6.275 1.00 91.44 180 ALA A C 1
ATOM 1357 O O . ALA A 1 180 ? 11.068 -0.395 -6.182 1.00 91.44 180 ALA A O 1
ATOM 1358 N N . SER A 1 181 ? 9.025 -0.337 -5.223 1.00 90.12 181 SER A N 1
ATOM 1359 C CA . SER A 1 181 ? 9.417 -0.484 -3.821 1.00 90.12 181 SER A CA 1
ATOM 1360 C C . SER A 1 181 ? 8.418 -1.390 -3.091 1.00 90.12 181 SER A C 1
ATOM 1362 O O . SER A 1 181 ? 7.283 -1.542 -3.560 1.00 90.12 181 SER A O 1
ATOM 1364 N N . PRO A 1 182 ? 8.794 -1.972 -1.935 1.00 93.56 182 PRO A N 1
ATOM 1365 C CA . PRO A 1 182 ? 7.861 -2.733 -1.117 1.00 93.56 182 PRO A CA 1
ATOM 1366 C C . PRO A 1 182 ? 6.629 -1.909 -0.742 1.00 93.56 182 PRO A C 1
ATOM 1368 O O . PRO A 1 182 ? 6.733 -0.753 -0.326 1.00 93.56 182 PRO A O 1
ATOM 1371 N N . CYS A 1 183 ? 5.454 -2.510 -0.906 1.00 94.19 183 CYS A N 1
ATOM 1372 C CA . CYS A 1 183 ? 4.182 -1.845 -0.657 1.00 94.19 183 CYS A CA 1
ATOM 1373 C C . CYS A 1 183 ? 3.675 -2.118 0.762 1.00 94.19 183 CYS A C 1
ATOM 1375 O O . CYS A 1 183 ? 3.626 -3.259 1.218 1.00 94.19 183 CYS A O 1
ATOM 1377 N N . GLY A 1 184 ? 3.233 -1.070 1.455 1.00 92.06 184 GLY A N 1
ATOM 1378 C CA . GLY A 1 184 ? 2.684 -1.204 2.801 1.00 92.06 184 GLY A CA 1
ATOM 1379 C C . GLY A 1 184 ? 3.700 -1.556 3.880 1.00 92.06 184 GLY A C 1
ATOM 1380 O O . GLY A 1 184 ? 4.903 -1.620 3.658 1.00 92.06 184 GLY A O 1
ATOM 1381 N N . LYS A 1 185 ? 3.189 -1.783 5.093 1.00 90.06 185 LYS A N 1
ATOM 1382 C CA . LYS A 1 185 ? 4.013 -2.076 6.279 1.00 90.06 185 LYS A CA 1
ATOM 1383 C C . LYS A 1 185 ? 4.564 -3.504 6.281 1.00 90.06 185 LYS A C 1
ATOM 1385 O O . LYS A 1 185 ? 5.598 -3.758 6.891 1.00 90.06 185 LYS A O 1
ATOM 1390 N N . ILE A 1 186 ? 3.838 -4.437 5.663 1.00 93.19 186 ILE A N 1
ATOM 1391 C CA . ILE A 1 186 ? 4.156 -5.872 5.696 1.00 93.19 186 ILE A CA 1
ATOM 1392 C C . ILE A 1 186 ? 4.723 -6.398 4.377 1.00 93.19 186 ILE A C 1
ATOM 1394 O O . ILE A 1 186 ? 5.229 -7.520 4.361 1.00 93.19 186 ILE A O 1
ATOM 1398 N N . GLY A 1 187 ? 4.622 -5.619 3.295 1.00 94.75 187 GLY A N 1
ATOM 1399 C CA . GLY A 1 187 ? 5.144 -6.016 1.998 1.00 94.75 187 GLY A CA 1
ATOM 1400 C C . GLY A 1 187 ? 6.665 -6.067 2.004 1.00 94.75 187 GLY A C 1
ATOM 1401 O O . GLY A 1 187 ? 7.341 -5.281 2.669 1.00 94.75 187 GLY A O 1
ATOM 1402 N N . LYS A 1 188 ? 7.199 -7.032 1.269 1.00 94.38 188 LYS A N 1
ATOM 1403 C CA . LYS A 1 188 ? 8.630 -7.309 1.144 1.00 94.38 188 LYS A CA 1
ATOM 1404 C C . LYS A 1 188 ? 9.068 -7.376 -0.308 1.00 94.38 188 LYS A C 1
ATOM 1406 O O . LYS A 1 188 ? 10.263 -7.300 -0.579 1.00 94.38 188 LYS A O 1
ATOM 1411 N N . ARG A 1 189 ? 8.127 -7.573 -1.231 1.00 94.19 189 ARG A N 1
ATOM 1412 C CA . ARG A 1 189 ? 8.429 -7.743 -2.645 1.00 94.19 189 ARG A CA 1
ATOM 1413 C C . ARG A 1 189 ? 8.522 -6.400 -3.349 1.00 94.19 189 ARG A C 1
ATOM 1415 O O . ARG A 1 189 ? 7.723 -5.497 -3.116 1.00 94.19 189 ARG A O 1
ATOM 1422 N N . SER A 1 190 ? 9.488 -6.306 -4.245 1.00 94.44 190 SER A N 1
ATOM 1423 C CA . SER A 1 190 ? 9.650 -5.199 -5.172 1.00 94.44 190 SER A CA 1
ATOM 1424 C C . SER A 1 190 ? 10.399 -5.687 -6.400 1.00 94.44 190 SER A C 1
ATOM 1426 O O . SER A 1 190 ? 11.050 -6.739 -6.387 1.00 94.44 190 SER A O 1
ATOM 1428 N N . LEU A 1 191 ? 10.339 -4.903 -7.467 1.00 94.81 191 LEU A N 1
ATOM 1429 C CA . LEU A 1 191 ? 11.153 -5.140 -8.645 1.00 94.81 191 LEU A CA 1
ATOM 1430 C C . LEU A 1 191 ? 12.638 -5.033 -8.286 1.00 94.81 191 LEU A C 1
ATOM 1432 O O . LEU A 1 191 ? 13.067 -4.177 -7.513 1.00 94.81 191 LEU A O 1
ATOM 1436 N N . SER A 1 192 ? 13.435 -5.926 -8.868 1.00 94.62 192 SER A N 1
ATOM 1437 C CA . SER A 1 192 ? 14.881 -5.914 -8.669 1.00 94.62 192 SER A CA 1
ATOM 1438 C C . SER A 1 192 ? 15.533 -4.758 -9.435 1.00 94.62 192 SER A C 1
ATOM 1440 O O . SER A 1 192 ? 15.035 -4.334 -10.481 1.00 94.62 192 SER A O 1
ATOM 1442 N N . ILE A 1 193 ? 16.715 -4.321 -8.988 1.00 95.50 193 ILE A N 1
ATOM 1443 C CA . ILE A 1 193 ? 17.569 -3.359 -9.715 1.00 95.50 193 ILE A CA 1
ATOM 1444 C C . ILE A 1 193 ? 17.740 -3.793 -11.182 1.00 95.50 193 ILE A C 1
ATOM 1446 O O . ILE A 1 193 ? 17.623 -2.987 -12.106 1.00 95.50 193 ILE A O 1
ATOM 1450 N N . GLN A 1 194 ? 17.961 -5.092 -11.407 1.00 96.12 194 GLN A N 1
ATOM 1451 C CA . GLN A 1 194 ? 18.110 -5.662 -12.742 1.00 96.12 194 GLN A CA 1
ATOM 1452 C C . GLN A 1 194 ? 16.825 -5.542 -13.571 1.00 96.12 194 GLN A C 1
ATOM 1454 O O . GLN A 1 194 ? 16.906 -5.202 -14.749 1.00 96.12 194 GLN A O 1
ATOM 1459 N N . SER A 1 195 ? 15.648 -5.759 -12.978 1.00 95.44 195 SER A N 1
ATOM 1460 C CA . SER A 1 195 ? 14.359 -5.602 -13.665 1.00 95.44 195 SER A CA 1
ATOM 1461 C C . SER A 1 195 ? 14.174 -4.175 -14.190 1.00 95.44 195 SER A C 1
ATOM 1463 O O . SER A 1 195 ? 13.780 -3.993 -15.343 1.00 95.44 195 SER A O 1
ATOM 1465 N N . HIS A 1 196 ? 14.534 -3.158 -13.394 1.00 95.31 196 HIS A N 1
ATOM 1466 C CA . HIS A 1 196 ? 14.485 -1.757 -13.833 1.00 95.31 196 HIS A CA 1
ATOM 1467 C C . HIS A 1 196 ? 15.389 -1.507 -15.052 1.00 95.31 196 HIS A C 1
ATOM 1469 O O . HIS A 1 196 ? 14.976 -0.838 -16.000 1.00 95.31 196 HIS A O 1
ATOM 1475 N N . ILE A 1 197 ? 16.608 -2.057 -15.039 1.00 97.12 197 ILE A N 1
ATOM 1476 C CA . ILE A 1 197 ? 17.588 -1.899 -16.122 1.00 97.12 197 ILE A CA 1
ATOM 1477 C C . ILE A 1 197 ? 17.133 -2.622 -17.392 1.00 97.12 197 ILE A C 1
ATOM 1479 O O . ILE A 1 197 ? 17.179 -2.043 -18.476 1.00 97.12 197 ILE A O 1
ATOM 1483 N N . LEU A 1 198 ? 16.666 -3.866 -17.272 1.00 96.88 198 LEU A N 1
ATOM 1484 C CA . LEU A 1 198 ? 16.213 -4.665 -18.413 1.00 96.88 198 LEU A CA 1
ATOM 1485 C C . LEU A 1 198 ? 14.998 -4.040 -19.103 1.00 96.88 198 LEU A C 1
ATOM 1487 O O . LEU A 1 198 ? 14.935 -4.028 -20.330 1.00 96.88 198 LEU A O 1
ATOM 1491 N N . MET A 1 199 ? 14.076 -3.456 -18.336 1.00 95.19 199 MET A N 1
ATOM 1492 C CA . MET A 1 199 ? 12.942 -2.721 -18.893 1.00 95.19 199 MET A CA 1
ATOM 1493 C C . MET A 1 199 ? 13.395 -1.509 -19.721 1.00 95.19 199 MET A C 1
ATOM 1495 O O . MET A 1 199 ? 12.906 -1.304 -20.831 1.00 95.19 199 MET A O 1
ATOM 1499 N N . MET A 1 200 ? 14.370 -0.732 -19.233 1.00 96.62 200 MET A N 1
ATOM 1500 C CA . MET A 1 200 ? 14.955 0.355 -20.030 1.00 96.62 200 MET A CA 1
ATOM 1501 C C . MET A 1 200 ? 15.672 -0.175 -21.270 1.00 96.62 200 MET A C 1
ATOM 1503 O O . MET A 1 200 ? 15.535 0.401 -22.348 1.00 96.62 200 MET A O 1
ATOM 1507 N N . ALA A 1 201 ? 16.418 -1.273 -21.133 1.00 97.06 201 ALA A N 1
ATOM 1508 C CA . ALA A 1 201 ? 17.192 -1.857 -22.224 1.00 97.06 201 ALA A CA 1
ATOM 1509 C C . ALA A 1 201 ? 16.292 -2.370 -23.350 1.00 97.06 201 ALA A C 1
ATOM 1511 O O . ALA A 1 201 ? 16.645 -2.231 -24.516 1.00 97.06 201 ALA A O 1
ATOM 1512 N N . ALA A 1 202 ? 15.106 -2.887 -23.022 1.00 96.88 202 ALA A N 1
ATOM 1513 C CA . ALA A 1 202 ? 14.113 -3.289 -24.012 1.00 96.88 202 ALA A CA 1
ATOM 1514 C C . ALA A 1 202 ? 13.592 -2.100 -24.845 1.00 96.88 202 ALA A C 1
ATOM 1516 O O . ALA A 1 202 ? 13.352 -2.245 -26.042 1.00 96.88 202 ALA A O 1
ATOM 1517 N N . ALA A 1 203 ? 13.448 -0.916 -24.240 1.00 96.06 203 ALA A N 1
ATOM 1518 C CA . ALA A 1 203 ? 12.940 0.279 -24.916 1.00 96.06 203 ALA A CA 1
ATOM 1519 C C . ALA A 1 203 ? 14.032 1.090 -25.642 1.00 96.06 203 ALA A C 1
ATOM 1521 O O . ALA A 1 203 ? 13.767 1.717 -26.670 1.00 96.06 203 ALA A O 1
ATOM 1522 N N . GLN A 1 204 ? 15.266 1.086 -25.128 1.00 96.75 204 GLN A N 1
ATOM 1523 C CA . GLN A 1 204 ? 16.363 1.944 -25.589 1.00 96.75 204 GLN A CA 1
ATOM 1524 C C . GLN A 1 204 ? 16.667 1.871 -27.105 1.00 96.75 204 GLN A C 1
ATOM 1526 O O . GLN A 1 204 ? 16.944 2.939 -27.666 1.00 96.75 204 GLN A O 1
ATOM 1531 N N . PRO A 1 205 ? 16.594 0.710 -27.799 1.00 96.69 205 PRO A N 1
ATOM 1532 C CA . PRO A 1 205 ? 16.839 0.616 -29.243 1.00 96.69 205 PRO A CA 1
ATOM 1533 C C . PRO A 1 205 ? 15.886 1.455 -30.102 1.00 96.69 205 PRO A C 1
ATOM 1535 O O . PRO A 1 205 ? 16.257 1.887 -31.190 1.00 96.69 205 PRO A O 1
ATOM 1538 N N . PHE A 1 206 ? 14.678 1.727 -29.605 1.00 96.38 206 PHE A N 1
ATOM 1539 C CA . PHE A 1 206 ? 13.647 2.484 -30.321 1.00 96.38 206 PHE A CA 1
ATOM 1540 C C . PHE A 1 206 ? 13.704 3.994 -30.029 1.00 96.38 206 PHE A C 1
ATOM 1542 O O . PHE A 1 206 ? 12.900 4.772 -30.545 1.00 96.38 206 PHE A O 1
ATOM 1549 N N . ILE A 1 207 ? 14.657 4.431 -29.197 1.00 95.50 207 ILE A N 1
ATOM 1550 C CA . ILE A 1 207 ? 14.744 5.801 -28.688 1.00 95.50 207 ILE A CA 1
ATOM 1551 C C . ILE A 1 207 ? 16.114 6.379 -29.038 1.00 95.50 207 ILE A C 1
ATOM 1553 O O . ILE A 1 207 ? 17.159 5.924 -28.566 1.00 95.50 207 ILE A O 1
ATOM 1557 N N . SER A 1 208 ? 16.128 7.414 -29.880 1.00 95.00 208 SER A N 1
ATOM 1558 C CA . SER A 1 208 ? 17.381 8.011 -30.368 1.00 95.00 208 SER A CA 1
ATOM 1559 C C . SER A 1 208 ? 18.145 8.783 -29.282 1.00 95.00 208 SER A C 1
ATOM 1561 O O . SER A 1 208 ? 19.374 8.782 -29.300 1.00 95.00 208 SER A O 1
ATOM 1563 N N . GLY A 1 209 ? 17.452 9.363 -28.301 1.00 94.19 209 GLY A N 1
ATOM 1564 C CA . GLY A 1 209 ? 18.021 9.973 -27.099 1.00 94.19 209 GLY A CA 1
ATOM 1565 C C . GLY A 1 209 ? 17.884 9.079 -25.861 1.00 94.19 209 GLY A C 1
ATOM 1566 O O . GLY A 1 209 ? 17.756 7.860 -25.977 1.00 94.19 209 GLY A O 1
ATOM 1567 N N . ALA A 1 210 ? 17.960 9.674 -24.670 1.00 93.38 210 ALA A N 1
ATOM 1568 C CA . ALA A 1 210 ? 17.961 8.949 -23.399 1.00 93.38 210 ALA A CA 1
ATOM 1569 C C . ALA A 1 210 ? 16.553 8.696 -22.825 1.00 93.38 210 ALA A C 1
ATOM 1571 O O . ALA A 1 210 ? 15.565 9.318 -23.229 1.00 93.38 210 ALA A O 1
ATOM 1572 N N . ILE A 1 2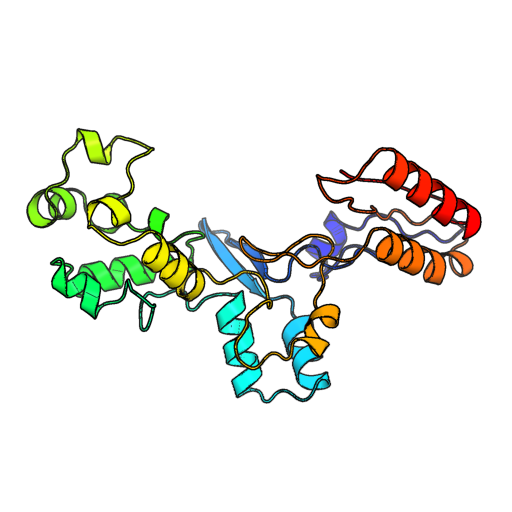11 ? 16.498 7.781 -21.857 1.00 95.88 211 ILE A N 1
ATOM 1573 C CA . ILE A 1 211 ? 15.334 7.493 -21.018 1.00 95.88 211 ILE A CA 1
ATOM 1574 C C . ILE A 1 211 ? 15.600 8.105 -19.643 1.00 95.88 211 ILE A C 1
ATOM 1576 O O . ILE A 1 211 ? 16.591 7.774 -18.995 1.00 95.88 211 ILE A O 1
ATOM 1580 N N . SER A 1 212 ? 14.726 8.999 -19.196 1.00 93.56 212 SER A N 1
ATOM 1581 C CA . SER A 1 212 ? 14.775 9.582 -17.859 1.00 93.56 212 SER A CA 1
ATOM 1582 C C . SER A 1 212 ? 13.901 8.755 -16.921 1.00 93.56 212 SER A C 1
ATOM 1584 O O . SER A 1 212 ? 12.733 9.065 -16.696 1.00 93.56 212 SER A O 1
ATOM 1586 N N . LYS A 1 213 ? 14.478 7.650 -16.447 1.00 93.00 213 LYS A N 1
ATOM 1587 C CA . LYS A 1 213 ? 13.875 6.725 -15.490 1.00 93.00 213 LYS A CA 1
ATOM 1588 C C . LYS A 1 213 ? 14.863 6.460 -14.354 1.00 93.00 213 LYS A C 1
ATOM 1590 O O . LYS A 1 213 ? 16.051 6.248 -14.599 1.00 93.00 213 LYS A O 1
ATOM 1595 N N . THR A 1 214 ? 14.350 6.418 -13.135 1.00 91.88 214 THR A N 1
ATOM 1596 C CA . THR A 1 214 ? 15.088 6.101 -11.920 1.00 91.88 214 THR A CA 1
ATOM 1597 C C . THR A 1 214 ? 15.096 4.589 -11.651 1.00 91.88 214 THR A C 1
ATOM 1599 O O . THR A 1 214 ? 14.092 3.874 -11.772 1.00 91.88 214 THR A O 1
ATOM 1602 N N . ILE A 1 215 ? 16.258 4.065 -11.272 1.00 94.06 215 ILE A N 1
ATOM 1603 C CA . ILE A 1 215 ? 16.409 2.727 -10.700 1.00 94.06 215 ILE A CA 1
ATOM 1604 C C . ILE A 1 215 ? 16.382 2.883 -9.182 1.00 94.06 215 ILE A C 1
ATOM 1606 O O . ILE A 1 215 ? 17.318 3.430 -8.598 1.00 94.06 215 ILE A O 1
ATOM 1610 N N . ASN A 1 216 ? 15.301 2.415 -8.560 1.00 91.62 216 ASN A N 1
ATOM 1611 C CA . ASN A 1 216 ? 15.161 2.432 -7.109 1.00 91.62 216 ASN A CA 1
ATOM 1612 C C . ASN A 1 216 ? 15.973 1.279 -6.524 1.00 91.62 216 ASN A C 1
ATOM 1614 O O . ASN A 1 216 ? 15.775 0.117 -6.882 1.00 91.62 216 ASN A O 1
ATOM 1618 N N . MET A 1 217 ? 16.921 1.616 -5.662 1.00 91.94 217 MET A N 1
ATOM 1619 C CA . MET A 1 217 ? 17.735 0.661 -4.934 1.00 91.94 217 MET A CA 1
ATOM 1620 C C . MET A 1 217 ? 17.165 0.497 -3.524 1.00 91.94 217 MET A C 1
ATOM 1622 O O . MET A 1 217 ? 16.767 1.487 -2.912 1.00 91.94 217 MET A O 1
ATOM 1626 N N . PRO A 1 218 ? 17.137 -0.729 -2.980 1.00 89.56 218 PRO A N 1
ATOM 1627 C CA . PRO A 1 218 ? 16.735 -0.930 -1.597 1.00 89.56 218 PRO A CA 1
ATOM 1628 C C . PRO A 1 218 ? 17.726 -0.252 -0.636 1.00 89.56 218 PRO A C 1
ATOM 1630 O O . PRO A 1 218 ? 18.903 -0.065 -0.962 1.00 89.56 218 PRO A O 1
ATOM 1633 N N . ASN A 1 219 ? 17.266 0.087 0.571 1.00 89.00 219 ASN A N 1
ATOM 1634 C CA . ASN A 1 219 ? 18.075 0.782 1.582 1.00 89.00 219 ASN A CA 1
ATOM 1635 C C . ASN A 1 219 ? 19.356 0.014 1.939 1.00 89.00 219 ASN A C 1
ATOM 1637 O O . ASN A 1 219 ? 20.389 0.620 2.227 1.00 89.00 219 ASN A O 1
ATOM 1641 N N . GLU A 1 220 ? 19.297 -1.314 1.901 1.00 91.00 220 GLU A N 1
ATOM 1642 C CA . GLU A 1 220 ? 20.397 -2.239 2.160 1.00 91.00 220 GLU A CA 1
ATOM 1643 C C . GLU A 1 220 ? 21.364 -2.430 0.982 1.00 91.00 220 GLU A C 1
ATOM 1645 O O . GLU A 1 220 ? 22.370 -3.119 1.145 1.00 91.00 220 GLU A O 1
ATOM 1650 N N . ALA A 1 221 ? 21.105 -1.825 -0.185 1.00 93.69 221 ALA A N 1
ATOM 1651 C CA . ALA A 1 221 ? 21.978 -1.953 -1.349 1.00 93.69 221 ALA A CA 1
ATOM 1652 C C . ALA A 1 221 ? 23.433 -1.584 -1.013 1.00 93.69 221 ALA A C 1
ATOM 1654 O O . ALA A 1 221 ? 23.717 -0.746 -0.161 1.00 93.69 221 ALA A O 1
ATOM 1655 N N . THR A 1 222 ? 24.402 -2.174 -1.690 1.00 96.38 222 THR A N 1
ATOM 1656 C CA . THR A 1 222 ? 25.826 -1.917 -1.446 1.00 96.38 222 THR A CA 1
ATOM 1657 C C . THR A 1 222 ? 26.432 -1.027 -2.530 1.00 96.38 222 THR A C 1
ATOM 1659 O O . THR A 1 222 ? 25.835 -0.776 -3.579 1.00 96.38 222 THR A O 1
ATOM 1662 N N . VAL A 1 223 ? 27.655 -0.541 -2.295 1.00 96.56 223 VAL A N 1
ATOM 1663 C CA . VAL A 1 223 ? 28.444 0.137 -3.341 1.00 96.56 223 VAL A CA 1
ATOM 1664 C C . VAL A 1 223 ? 28.696 -0.803 -4.525 1.00 96.56 223 VAL A C 1
ATOM 1666 O O . VAL A 1 223 ? 28.681 -0.364 -5.675 1.00 96.56 223 VAL A O 1
ATOM 1669 N N . GLU A 1 224 ? 28.874 -2.101 -4.260 1.00 97.75 224 GLU A N 1
ATOM 1670 C CA . GLU A 1 224 ? 29.057 -3.098 -5.314 1.00 97.75 224 GLU A CA 1
ATOM 1671 C C . GLU A 1 224 ? 27.776 -3.278 -6.140 1.00 97.75 224 GLU A C 1
ATOM 1673 O O . GLU A 1 224 ? 27.860 -3.372 -7.361 1.00 97.75 224 GLU A O 1
ATOM 1678 N N . ASP A 1 225 ? 26.588 -3.211 -5.528 1.00 96.88 225 ASP A N 1
ATOM 1679 C CA . ASP A 1 225 ? 25.316 -3.243 -6.266 1.00 96.88 225 ASP A CA 1
ATOM 1680 C C . ASP A 1 225 ? 25.167 -2.040 -7.200 1.00 96.88 225 ASP A C 1
ATOM 1682 O O . ASP A 1 225 ? 24.773 -2.198 -8.356 1.00 96.88 225 ASP A O 1
ATOM 1686 N N . ALA A 1 226 ? 25.542 -0.840 -6.743 1.00 97.00 226 ALA A N 1
ATOM 1687 C CA . ALA A 1 226 ? 25.530 0.358 -7.582 1.00 97.00 226 ALA A CA 1
ATOM 1688 C C . ALA A 1 226 ? 26.511 0.227 -8.759 1.00 97.00 226 ALA A C 1
ATOM 1690 O O . ALA A 1 226 ? 26.160 0.506 -9.908 1.00 97.00 226 ALA A O 1
ATOM 1691 N N . LYS A 1 227 ? 27.730 -0.262 -8.499 1.00 97.44 227 LYS A N 1
ATOM 1692 C CA . LYS A 1 227 ? 28.724 -0.550 -9.541 1.00 97.44 227 LYS A CA 1
ATOM 1693 C C . LYS A 1 227 ? 28.199 -1.576 -10.546 1.00 97.44 227 LYS A C 1
ATOM 1695 O O . LYS A 1 227 ? 28.303 -1.349 -11.751 1.00 97.44 227 LYS A O 1
ATOM 1700 N N . ASN A 1 228 ? 27.592 -2.662 -10.078 1.00 97.75 228 ASN A N 1
ATOM 1701 C CA . ASN A 1 228 ? 27.000 -3.690 -10.932 1.00 97.75 228 ASN A CA 1
ATOM 1702 C C . ASN A 1 228 ? 25.849 -3.137 -11.779 1.00 97.75 228 ASN A C 1
ATOM 1704 O O . ASN A 1 228 ? 25.775 -3.446 -12.969 1.00 97.75 228 ASN A O 1
ATOM 1708 N N . ALA A 1 229 ? 25.009 -2.267 -11.212 1.00 97.62 229 ALA A N 1
ATOM 1709 C CA . ALA A 1 229 ? 23.953 -1.571 -11.940 1.00 97.62 229 ALA A CA 1
ATOM 1710 C C . ALA A 1 229 ? 24.522 -0.701 -13.072 1.00 97.62 229 ALA A C 1
ATOM 1712 O O . ALA A 1 229 ? 24.068 -0.799 -14.212 1.00 97.62 229 ALA A O 1
ATOM 1713 N N . TYR A 1 230 ? 25.558 0.104 -12.804 1.00 97.50 230 TYR A N 1
ATOM 1714 C CA . TYR A 1 230 ? 26.237 0.884 -13.846 1.00 97.50 230 TYR A CA 1
ATOM 1715 C C . TYR A 1 230 ? 26.862 -0.001 -14.927 1.00 97.50 230 TYR A C 1
ATOM 1717 O O . TYR A 1 230 ? 26.663 0.258 -16.116 1.00 97.50 230 TYR A O 1
ATOM 1725 N N . MET A 1 231 ? 27.566 -1.066 -14.535 1.00 98.19 231 MET A N 1
ATOM 1726 C CA . MET A 1 231 ? 28.206 -1.986 -15.477 1.00 98.19 231 MET A CA 1
ATOM 1727 C C . MET A 1 231 ? 27.193 -2.713 -16.360 1.00 98.19 231 MET A C 1
ATOM 1729 O O . MET A 1 231 ? 27.437 -2.878 -17.555 1.00 98.19 231 MET A O 1
ATOM 1733 N N . LEU A 1 232 ? 26.061 -3.143 -15.799 1.00 98.31 232 LEU A N 1
ATOM 1734 C CA . LEU A 1 232 ? 24.992 -3.782 -16.561 1.00 98.31 232 LEU A CA 1
ATOM 1735 C C . LEU A 1 232 ? 24.351 -2.798 -17.546 1.00 98.31 232 LEU A C 1
ATOM 1737 O O . LEU A 1 232 ? 24.229 -3.120 -18.726 1.00 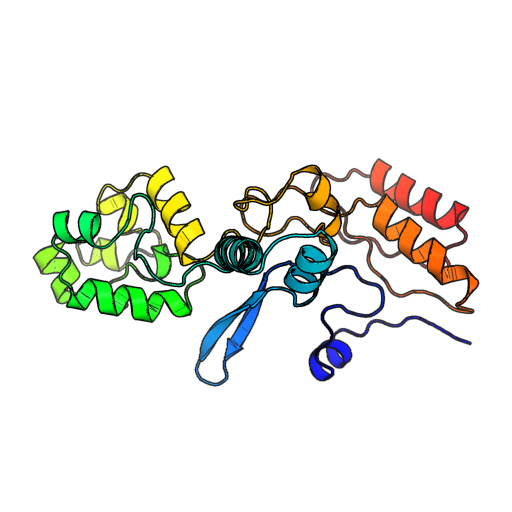98.31 232 LEU A O 1
ATOM 1741 N N . SER A 1 233 ? 24.007 -1.590 -17.092 1.00 97.94 233 SER A N 1
ATOM 1742 C CA . SER A 1 233 ? 23.456 -0.533 -17.949 1.00 97.94 233 SER A CA 1
ATOM 1743 C C . SER A 1 233 ? 24.383 -0.197 -19.120 1.00 97.94 233 SER A C 1
ATOM 1745 O O . SER A 1 233 ? 23.922 -0.090 -20.255 1.00 97.94 233 SER A O 1
ATOM 1747 N N . TRP A 1 234 ? 25.695 -0.097 -18.871 1.00 97.81 234 TRP A N 1
ATOM 1748 C CA . TRP A 1 234 ? 26.695 0.130 -19.917 1.00 97.81 234 TRP A CA 1
ATOM 1749 C C . TRP A 1 234 ? 26.759 -1.027 -20.923 1.00 97.81 234 TRP A C 1
ATOM 1751 O O . TRP A 1 234 ? 26.706 -0.791 -22.129 1.00 97.81 234 TRP A O 1
ATOM 1761 N N . LYS A 1 235 ? 26.799 -2.281 -20.447 1.00 98.38 235 LYS A N 1
ATOM 1762 C CA . LYS A 1 235 ? 26.803 -3.476 -21.315 1.00 98.38 235 LYS A CA 1
ATOM 1763 C C . LYS A 1 235 ? 25.565 -3.563 -22.208 1.00 98.38 235 LYS A C 1
ATOM 1765 O O . LYS A 1 235 ? 25.655 -4.073 -23.318 1.00 98.38 235 LYS A O 1
ATOM 1770 N N . LEU A 1 236 ? 24.427 -3.070 -21.725 1.00 98.00 236 LEU A N 1
ATOM 1771 C CA . LEU A 1 236 ? 23.160 -3.031 -22.458 1.00 98.00 236 LEU A CA 1
ATOM 1772 C C . LEU A 1 236 ? 22.978 -1.746 -23.287 1.00 98.00 236 LEU A C 1
ATOM 1774 O O . LEU A 1 236 ? 21.891 -1.504 -23.805 1.00 98.00 236 LEU A O 1
ATOM 1778 N N . ALA A 1 237 ? 24.030 -0.930 -23.420 1.00 96.94 237 ALA A N 1
ATOM 1779 C CA . ALA A 1 237 ? 24.044 0.310 -24.195 1.00 96.94 237 ALA A CA 1
ATOM 1780 C C . ALA A 1 237 ? 22.966 1.334 -23.782 1.00 96.94 237 ALA A C 1
ATOM 1782 O O . ALA A 1 237 ? 22.468 2.102 -24.612 1.00 96.94 237 ALA A O 1
ATOM 1783 N N . LEU A 1 238 ? 22.617 1.377 -22.490 1.00 97.62 238 LEU A N 1
ATOM 1784 C CA . LEU A 1 238 ? 21.759 2.431 -21.957 1.00 97.62 238 LEU A CA 1
ATOM 1785 C C . LEU A 1 238 ? 22.471 3.781 -22.013 1.00 97.62 238 LEU A C 1
ATOM 1787 O O . LEU A 1 238 ? 23.620 3.917 -21.596 1.00 97.62 238 LEU A O 1
ATOM 1791 N N . LYS A 1 239 ? 21.763 4.798 -22.512 1.00 96.31 239 LYS A N 1
ATOM 1792 C CA . LYS A 1 239 ? 22.324 6.144 -22.717 1.00 96.31 239 LYS A CA 1
ATOM 1793 C C . LYS A 1 239 ? 22.295 7.006 -21.454 1.00 96.31 239 LYS A C 1
ATOM 1795 O O . LYS A 1 239 ? 22.992 8.012 -21.392 1.00 96.31 239 LYS A O 1
ATOM 1800 N N . ALA A 1 240 ? 21.482 6.629 -20.470 1.00 94.12 240 ALA A N 1
ATOM 1801 C CA . ALA A 1 240 ? 21.411 7.257 -19.159 1.00 94.12 240 ALA A CA 1
ATOM 1802 C C . ALA A 1 240 ? 21.129 6.201 -18.085 1.00 94.12 240 ALA A C 1
ATOM 1804 O O . ALA A 1 240 ? 20.501 5.177 -18.352 1.00 94.12 240 ALA A O 1
ATOM 1805 N N . ASN A 1 241 ? 21.606 6.467 -16.873 1.00 93.00 241 ASN A N 1
ATOM 1806 C CA . ASN A 1 241 ? 21.373 5.648 -15.693 1.00 93.00 241 ASN A CA 1
ATOM 1807 C C . ASN A 1 241 ? 21.293 6.586 -14.482 1.00 93.00 241 ASN A C 1
ATOM 1809 O O . ASN A 1 241 ? 22.269 7.272 -14.179 1.00 93.00 241 ASN A O 1
ATOM 1813 N N . ALA A 1 242 ? 20.132 6.630 -13.830 1.00 93.44 242 ALA A N 1
ATOM 1814 C CA . ALA A 1 242 ? 19.915 7.368 -12.595 1.00 93.44 242 ALA A CA 1
ATOM 1815 C C . ALA A 1 242 ? 19.571 6.374 -11.482 1.00 93.44 242 ALA A C 1
ATOM 1817 O O . ALA A 1 242 ? 18.571 5.662 -11.572 1.00 93.44 242 ALA A O 1
ATOM 1818 N N . LEU A 1 243 ? 20.400 6.330 -10.441 1.00 93.56 243 LEU A N 1
ATOM 1819 C CA . LEU A 1 243 ? 20.163 5.517 -9.251 1.00 93.56 243 LEU A CA 1
ATOM 1820 C C . LEU A 1 243 ? 19.551 6.393 -8.157 1.00 93.56 243 LEU A C 1
ATOM 1822 O O . LEU A 1 243 ? 20.019 7.508 -7.928 1.00 93.56 243 LEU A O 1
ATOM 1826 N N . TYR A 1 244 ? 18.540 5.871 -7.471 1.00 89.94 244 TYR A N 1
ATOM 1827 C CA . TYR A 1 244 ? 17.995 6.456 -6.250 1.00 89.94 244 TYR A CA 1
ATOM 1828 C C . TYR A 1 244 ? 18.089 5.434 -5.127 1.00 89.94 244 TYR A C 1
ATOM 1830 O O . TYR A 1 244 ? 17.776 4.261 -5.328 1.00 89.94 244 TYR A O 1
ATOM 1838 N N . ARG A 1 245 ? 18.551 5.890 -3.969 1.00 82.00 245 ARG A N 1
ATOM 1839 C CA . ARG A 1 245 ? 18.702 5.108 -2.752 1.00 82.00 245 ARG A CA 1
ATOM 1840 C C . ARG A 1 245 ? 18.276 5.970 -1.577 1.00 82.00 245 ARG A C 1
ATOM 1842 O O . ARG A 1 245 ? 18.703 7.147 -1.559 1.00 82.00 245 ARG A O 1
#

Foldseek 3Di:
DFEFDWCVPVCVVVVNQDTGLAFHAFQWDWDADPVGFIAIDGDPVQLVLCVVVPDDPVLSVQLVCLQAAPLAQDVQFQGHPVNVVVLVDDPVLRVLLSVVSNRDQFSQVCPACVSNPVVCCCPRVVDDPVLRPDPPRTVCVVSVGDPVSRVRSRSRNRHQSASVVGPPDDPVSRVVVAHLDAGHDPGDGHDDLVNQLVSLLVCVVVGPAAYPDEREDDPPDDPVNVVVSVVSNVVSVHRDYHYDD